Protein AF-0000000074611836 (afdb_homodimer)

Structure (mmCIF, N/CA/C/O backbone):
data_AF-0000000074611836-model_v1
#
loop_
_entity.id
_entity.type
_entity.pdbx_description
1 polymer 'Lachrymatory factor synthase'
#
loop_
_atom_site.group_PDB
_atom_site.id
_atom_site.type_symbol
_atom_site.label_atom_id
_atom_site.label_alt_id
_atom_site.label_comp_id
_atom_site.label_asym_id
_atom_site.label_entity_id
_atom_site.label_seq_id
_atom_site.pdbx_PDB_ins_code
_atom_site.Cartn_x
_atom_site.Cartn_y
_atom_site.Cartn_z
_atom_site.occupancy
_atom_site.B_iso_or_equiv
_atom_site.auth_seq_id
_atom_site.auth_comp_id
_atom_site.auth_asym_id
_atom_site.auth_atom_id
_atom_site.pdbx_PDB_model_num
ATOM 1 N N . MET A 1 1 ? 29.344 -11.672 7.199 1 24.97 1 MET A N 1
ATOM 2 C CA . MET A 1 1 ? 27.969 -11.375 7.578 1 24.97 1 MET A CA 1
ATOM 3 C C . MET A 1 1 ? 27.188 -10.781 6.406 1 24.97 1 MET A C 1
ATOM 5 O O . MET A 1 1 ? 27.531 -9.703 5.918 1 24.97 1 MET A O 1
ATOM 9 N N . GLY A 1 2 ? 26.859 -11.391 5.43 1 34.41 2 GLY A N 1
ATOM 10 C CA . GLY A 1 2 ? 26.625 -10.922 4.074 1 34.41 2 GLY A CA 1
ATOM 11 C C . GLY A 1 2 ? 25.625 -9.773 4 1 34.41 2 GLY A C 1
ATOM 12 O O . GLY A 1 2 ? 24.734 -9.672 4.832 1 34.41 2 GLY A O 1
ATOM 13 N N . LYS A 1 3 ? 26.016 -8.602 3.682 1 39.81 3 LYS A N 1
ATOM 14 C CA . LYS A 1 3 ? 25.297 -7.336 3.617 1 39.81 3 LYS A CA 1
ATOM 15 C C . LYS A 1 3 ? 23.844 -7.551 3.211 1 39.81 3 LYS A C 1
ATOM 17 O O . LYS A 1 3 ? 23.562 -8.055 2.121 1 39.81 3 LYS A O 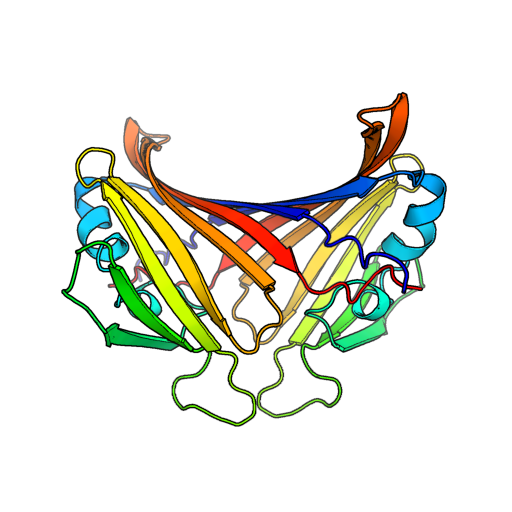1
ATOM 22 N N . GLN A 1 4 ? 22.969 -7.887 4.152 1 46.66 4 GLN A N 1
ATOM 23 C CA . GLN A 1 4 ? 21.516 -7.98 4.023 1 46.66 4 GLN A CA 1
ATOM 24 C C . GLN A 1 4 ? 20.969 -6.879 3.119 1 46.66 4 GLN A C 1
ATOM 26 O O . GLN A 1 4 ? 20.969 -5.703 3.494 1 46.66 4 GLN A O 1
ATOM 31 N N . GLU A 1 5 ? 21.281 -6.973 1.915 1 56.25 5 GLU A N 1
ATOM 32 C CA . GLU A 1 5 ? 20.906 -5.934 0.959 1 56.25 5 GLU A CA 1
ATOM 33 C C . GLU A 1 5 ? 19.453 -5.523 1.14 1 56.25 5 GLU A C 1
ATOM 35 O O . GLU A 1 5 ? 18.562 -6.375 1.22 1 56.25 5 GLU A O 1
ATOM 40 N N . THR A 1 6 ? 19.266 -4.438 1.83 1 63.66 6 THR A N 1
ATOM 41 C CA . THR A 1 6 ? 17.922 -3.889 1.953 1 63.66 6 THR A CA 1
ATOM 42 C C . THR A 1 6 ? 17.297 -3.645 0.576 1 63.66 6 THR A C 1
ATOM 44 O O . THR A 1 6 ? 18.016 -3.287 -0.368 1 63.66 6 THR A O 1
ATOM 47 N N . LYS A 1 7 ? 16.141 -4.246 0.473 1 76 7 LYS A N 1
ATOM 48 C CA . LYS A 1 7 ? 15.398 -4.008 -0.766 1 76 7 LYS A CA 1
ATOM 49 C C . LYS A 1 7 ? 14.672 -2.664 -0.725 1 76 7 LYS A C 1
ATOM 51 O O . LYS A 1 7 ? 14.07 -2.311 0.289 1 76 7 LYS A O 1
ATOM 56 N N . LYS A 1 8 ? 14.984 -1.895 -1.781 1 85.69 8 LYS A N 1
ATOM 57 C CA . LYS A 1 8 ? 14.297 -0.612 -1.909 1 85.69 8 LYS A CA 1
ATOM 58 C C . LYS A 1 8 ? 12.93 -0.783 -2.566 1 85.69 8 LYS A C 1
ATOM 60 O O . LYS A 1 8 ? 12.82 -1.382 -3.639 1 85.69 8 LYS A O 1
ATOM 65 N N . TRP A 1 9 ? 11.93 -0.309 -1.808 1 91.38 9 TRP A N 1
ATOM 66 C CA . TRP A 1 9 ? 10.562 -0.287 -2.309 1 91.38 9 TRP A CA 1
ATOM 67 C C . TRP A 1 9 ? 10.125 1.136 -2.645 1 91.38 9 TRP A C 1
ATOM 69 O O . TRP A 1 9 ? 10.5 2.084 -1.952 1 91.38 9 TRP A O 1
ATOM 79 N N . GLU A 1 10 ? 9.461 1.269 -3.678 1 96 10 GLU A N 1
ATOM 80 C CA . GLU A 1 10 ? 8.789 2.533 -3.961 1 96 10 GLU A CA 1
ATOM 81 C C . GLU A 1 10 ? 7.363 2.301 -4.465 1 96 10 GLU A C 1
ATOM 83 O O . GLU A 1 10 ? 7.074 1.262 -5.059 1 96 10 GLU A O 1
ATOM 88 N N . GLY A 1 11 ? 6.5 3.205 -4.176 1 97.25 11 GLY A N 1
ATOM 89 C CA . GLY A 1 11 ? 5.117 3.033 -4.582 1 97.25 11 GLY A CA 1
ATOM 90 C C . GLY A 1 11 ? 4.344 4.336 -4.629 1 97.25 11 GLY A C 1
ATOM 91 O O . GLY A 1 11 ? 4.832 5.375 -4.176 1 97.25 11 GLY A O 1
ATOM 92 N N . GLU A 1 12 ? 3.246 4.191 -5.293 1 98 12 GLU A N 1
ATOM 93 C CA . GLU A 1 12 ? 2.316 5.309 -5.406 1 98 12 GLU A CA 1
ATOM 94 C C . GLU A 1 12 ? 0.871 4.824 -5.441 1 98 12 GLU A C 1
ATOM 96 O O . GLU A 1 12 ? 0.561 3.822 -6.09 1 98 12 GLU A O 1
ATOM 101 N N . THR A 1 13 ? 0.081 5.512 -4.723 1 96.5 13 THR A N 1
ATOM 102 C CA . THR A 1 13 ? -1.364 5.312 -4.758 1 96.5 13 THR A CA 1
ATOM 103 C C . THR A 1 13 ? -2.082 6.621 -5.082 1 96.5 13 THR A C 1
ATOM 105 O O . THR A 1 13 ? -1.643 7.695 -4.664 1 96.5 13 THR A O 1
ATOM 108 N N . ARG A 1 14 ? -3.188 6.477 -5.758 1 96 14 ARG A N 1
ATOM 109 C CA . ARG A 1 14 ? -3.959 7.672 -6.086 1 96 14 ARG A CA 1
ATOM 110 C C . ARG A 1 14 ? -5.457 7.402 -5.977 1 96 14 ARG A C 1
ATOM 112 O O . ARG A 1 14 ? -5.906 6.277 -6.199 1 96 14 ARG A O 1
ATOM 119 N N . VAL A 1 15 ? -6.137 8.438 -5.719 1 93.19 15 VAL A N 1
ATOM 120 C CA . VAL A 1 15 ? -7.594 8.414 -5.688 1 93.19 15 VAL A CA 1
ATOM 121 C C . VAL A 1 15 ? -8.148 9.742 -6.195 1 93.19 15 VAL A C 1
ATOM 123 O O . VAL A 1 15 ? -7.551 10.797 -5.965 1 93.19 15 VAL A O 1
ATOM 126 N N . GLU A 1 16 ? -9.195 9.562 -6.914 1 91.19 16 GLU A N 1
ATOM 127 C CA . GLU A 1 16 ? -9.828 10.758 -7.465 1 91.19 16 GLU A CA 1
ATOM 128 C C . GLU A 1 16 ? -11.18 11.016 -6.801 1 91.19 16 GLU A C 1
ATOM 130 O O . GLU A 1 16 ? -11.969 10.094 -6.609 1 91.19 16 GLU A O 1
ATOM 135 N N . ILE A 1 17 ? -11.297 12.227 -6.445 1 88.69 17 ILE A N 1
ATOM 136 C CA . ILE A 1 17 ? -12.562 12.703 -5.902 1 88.69 17 ILE A CA 1
ATOM 137 C C . ILE A 1 17 ? -13.195 13.695 -6.875 1 88.69 17 ILE A C 1
ATOM 139 O O . ILE A 1 17 ? -12.602 14.727 -7.191 1 88.69 17 ILE A O 1
ATOM 143 N N . GLN A 1 18 ? -14.406 13.383 -7.297 1 87.81 18 GLN A N 1
ATOM 144 C CA . GLN A 1 18 ? -15.07 14.227 -8.281 1 87.81 18 GLN A CA 1
ATOM 145 C C . GLN A 1 18 ? -15.836 15.367 -7.609 1 87.81 18 GLN A C 1
ATOM 147 O O . GLN A 1 18 ? -16.266 15.234 -6.461 1 87.81 18 GLN A O 1
ATOM 152 N N . LYS A 1 19 ? -15.914 16.469 -8.352 1 89.5 19 LYS A N 1
ATOM 153 C CA . LYS A 1 19 ? -16.766 17.609 -8.016 1 89.5 19 LYS A CA 1
ATOM 154 C C . LYS A 1 19 ? -16.328 18.25 -6.707 1 89.5 19 LYS A C 1
ATOM 156 O O . LYS A 1 19 ? -17.156 18.703 -5.918 1 89.5 19 LYS A O 1
ATOM 161 N N . VAL A 1 20 ? -15.102 18.125 -6.371 1 90.69 20 VAL A N 1
ATOM 162 C CA . VAL A 1 20 ? -14.508 18.812 -5.227 1 90.69 20 VAL A CA 1
ATOM 163 C C . VAL A 1 20 ? -13.195 1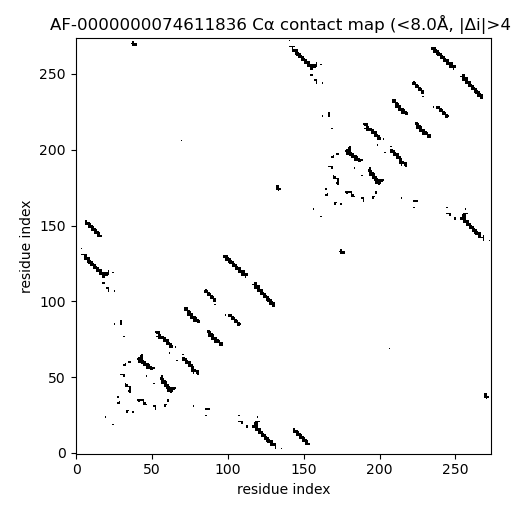9.484 -5.641 1 90.69 20 VAL A C 1
ATOM 165 O O . VAL A 1 20 ? -12.398 18.891 -6.371 1 90.69 20 VAL A O 1
ATOM 168 N N . ARG A 1 21 ? -13.016 20.734 -5.207 1 93.31 21 ARG A N 1
ATOM 169 C CA . ARG A 1 21 ? -11.766 21.422 -5.484 1 93.31 21 ARG A CA 1
ATOM 170 C C . ARG A 1 21 ? -10.703 21.062 -4.457 1 93.31 21 ARG A C 1
ATOM 172 O O . ARG A 1 21 ? -11.016 20.734 -3.314 1 93.31 21 ARG A O 1
ATOM 179 N N . THR A 1 22 ? -9.445 21.188 -4.879 1 95.81 22 THR A N 1
ATOM 180 C CA . THR A 1 22 ? -8.328 20.859 -4.004 1 95.81 22 THR A CA 1
ATOM 181 C C . THR A 1 22 ? -8.359 21.719 -2.738 1 95.81 22 THR A C 1
ATOM 183 O O . THR A 1 22 ? -8.07 21.219 -1.646 1 95.81 22 THR A O 1
ATOM 186 N N . LYS A 1 23 ? -8.727 22.969 -2.873 1 95.31 23 LYS A N 1
ATOM 187 C CA . LYS A 1 23 ? -8.734 23.891 -1.734 1 95.31 23 LYS A CA 1
ATOM 188 C C . LYS A 1 23 ? -9.719 23.422 -0.667 1 95.31 23 LYS A C 1
ATOM 190 O O . LYS A 1 23 ? -9.562 23.75 0.511 1 95.31 23 LYS A O 1
ATOM 195 N N . GLN A 1 24 ? -10.742 22.688 -1.053 1 93.38 24 GLN A N 1
ATOM 196 C CA . GLN A 1 24 ? -11.742 22.172 -0.117 1 93.38 24 GLN A CA 1
ATOM 197 C C . GLN A 1 24 ? -11.227 20.922 0.599 1 93.38 24 GLN A C 1
ATOM 199 O O . GLN A 1 24 ? -11.648 20.641 1.72 1 93.38 24 GLN A O 1
ATOM 204 N N . VAL A 1 25 ? -10.336 20.234 -0.031 1 94.56 25 VAL A N 1
ATOM 205 C CA . VAL A 1 25 ? -9.852 18.953 0.472 1 94.56 25 VAL A CA 1
ATOM 206 C C . VAL A 1 25 ? -8.602 19.172 1.32 1 94.56 25 VAL A C 1
ATOM 208 O O . VAL A 1 25 ? -8.391 18.484 2.322 1 94.56 25 VAL A O 1
ATOM 211 N N . TRP A 1 26 ? -7.848 20.172 1.015 1 96.75 26 TRP A N 1
ATOM 212 C CA . TRP A 1 26 ? -6.512 20.391 1.566 1 96.75 26 TRP A CA 1
ATOM 213 C C . TRP A 1 26 ? -6.566 20.531 3.084 1 96.75 26 TRP A C 1
ATOM 215 O O . TRP A 1 26 ? -5.746 19.953 3.799 1 96.75 26 TRP A O 1
ATOM 225 N N . PRO A 1 27 ? -7.477 21.266 3.643 1 95.44 27 PRO A N 1
ATOM 226 C CA . PRO A 1 27 ? -7.5 21.422 5.098 1 95.44 27 PRO A CA 1
ATOM 227 C C . PRO A 1 27 ? -7.594 20.078 5.832 1 95.44 27 PRO A C 1
ATOM 229 O O . PRO A 1 27 ? -6.977 19.906 6.887 1 95.44 27 PRO A O 1
ATOM 232 N N . LEU A 1 28 ? -8.336 19.188 5.25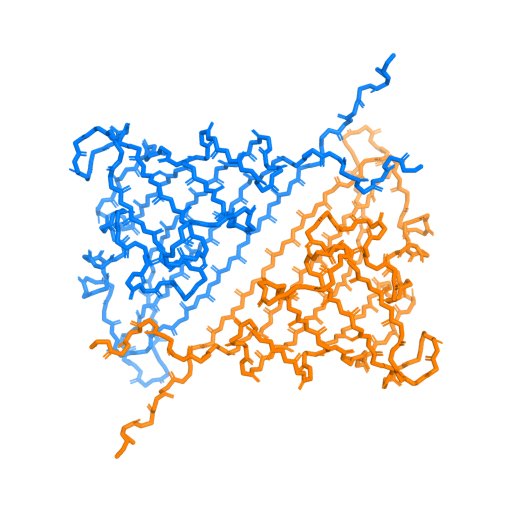8 1 94.06 28 LEU A N 1
ATOM 233 C CA . LEU A 1 28 ? -8.469 17.875 5.855 1 94.06 28 LEU A CA 1
ATOM 234 C C . LEU A 1 28 ? -7.172 17.078 5.723 1 94.06 28 LEU A C 1
ATOM 236 O O . LEU A 1 28 ? -6.691 16.5 6.699 1 94.06 28 LEU A O 1
ATOM 240 N N . ILE A 1 29 ? -6.555 17.078 4.543 1 96.12 29 ILE A N 1
ATOM 241 C CA . ILE A 1 29 ? -5.383 16.266 4.227 1 96.12 29 ILE A CA 1
ATOM 242 C C . ILE A 1 29 ? -4.156 16.828 4.949 1 96.12 29 ILE A C 1
ATOM 244 O O . ILE A 1 29 ? -3.305 16.062 5.414 1 96.12 29 ILE A O 1
ATOM 248 N N . SER A 1 30 ? -4.109 18.109 5.074 1 97.31 30 SER A N 1
ATOM 249 C CA . SER A 1 30 ? -2.914 18.766 5.609 1 97.31 30 SER A CA 1
ATOM 250 C C . SER A 1 30 ? -2.906 18.734 7.133 1 97.31 30 SER A C 1
ATOM 252 O O . SER A 1 30 ? -1.887 19.016 7.762 1 97.31 30 SER A O 1
ATOM 254 N N . ASP A 1 31 ? -4.027 18.484 7.707 1 96.88 31 ASP A N 1
ATOM 255 C CA . ASP A 1 31 ? -4.035 18.25 9.141 1 96.88 31 ASP A CA 1
ATOM 256 C C . ASP A 1 31 ? -3.336 16.922 9.477 1 96.88 31 ASP A C 1
ATOM 258 O O . ASP A 1 31 ? -3.973 15.875 9.516 1 96.88 31 ASP A O 1
ATOM 262 N N . PHE A 1 32 ? -2.08 17 9.75 1 98.12 32 PHE A N 1
ATOM 263 C CA . PHE A 1 32 ? -1.16 15.875 9.773 1 98.12 32 PHE A CA 1
ATOM 264 C C . PHE A 1 32 ? -1.56 14.875 10.859 1 98.12 32 PHE A C 1
ATOM 266 O O . PHE A 1 32 ? -1.325 13.672 10.711 1 98.12 32 PHE A O 1
ATOM 273 N N . CYS A 1 33 ? -2.227 15.297 11.891 1 97.88 33 CYS A N 1
ATOM 274 C CA . CYS A 1 33 ? -2.564 14.43 13.016 1 97.88 33 CYS A CA 1
ATOM 275 C C . CYS A 1 33 ? -4.035 14.031 12.969 1 97.88 33 CYS A C 1
ATOM 277 O O . CYS A 1 33 ? -4.617 13.68 14 1 97.88 33 CYS A O 1
ATOM 279 N N . SER A 1 34 ? -4.648 14.078 11.781 1 95 34 SER A N 1
ATOM 280 C CA . SER A 1 34 ? -6.051 13.703 11.656 1 95 34 SER A CA 1
ATOM 281 C C . SER A 1 34 ? -6.242 12.617 10.602 1 95 34 SER A C 1
ATOM 283 O O . SER A 1 34 ? -7.297 12.531 9.969 1 95 34 SER A O 1
ATOM 285 N N . LEU A 1 35 ? -5.23 11.891 10.367 1 95.38 35 LEU A N 1
ATOM 286 C CA . LEU A 1 35 ? -5.25 10.852 9.344 1 95.38 35 LEU A CA 1
ATOM 287 C C . LEU A 1 35 ? -6.414 9.891 9.562 1 95.38 35 LEU A C 1
ATOM 289 O O . LEU A 1 35 ? -7.047 9.445 8.602 1 95.38 35 LEU A O 1
ATOM 293 N N . HIS A 1 36 ? -6.73 9.586 10.781 1 92.06 36 HIS A N 1
ATOM 294 C CA . HIS A 1 36 ? -7.758 8.609 11.125 1 92.06 36 HIS A CA 1
ATOM 295 C C . HIS A 1 36 ? -9.141 9.094 10.703 1 92.06 36 HIS A C 1
ATOM 297 O O . HIS A 1 36 ? -10.086 8.297 10.633 1 92.06 36 HIS A O 1
ATOM 303 N N . LYS A 1 37 ? -9.266 10.367 10.352 1 89.56 37 LYS A N 1
ATOM 304 C CA . LYS A 1 37 ? -10.555 10.938 9.969 1 89.56 37 LYS A CA 1
ATOM 305 C C . LYS A 1 37 ? -10.891 10.617 8.516 1 89.56 37 LYS A C 1
ATOM 307 O O . LYS A 1 37 ? -12.055 10.672 8.117 1 89.56 37 LYS A O 1
ATOM 312 N N . TRP A 1 38 ? -9.844 10.328 7.738 1 86.12 38 TRP A N 1
ATOM 313 C CA . TRP A 1 38 ? -10.164 10.195 6.32 1 86.12 38 TRP A CA 1
ATOM 314 C C . TRP A 1 38 ? -9.516 8.945 5.734 1 86.12 38 TRP A C 1
ATOM 316 O O . TRP A 1 38 ? -9.852 8.523 4.621 1 86.12 38 TRP A O 1
ATOM 326 N N . PHE A 1 39 ? -8.586 8.344 6.43 1 87.19 39 PHE A N 1
ATOM 327 C CA . PHE A 1 39 ? -7.945 7.125 5.945 1 87.19 39 PHE A CA 1
ATOM 328 C C . PHE A 1 39 ? -8.445 5.91 6.723 1 87.19 39 PHE A C 1
ATOM 330 O O . PHE A 1 39 ? -8.156 5.766 7.91 1 87.19 39 PHE A O 1
ATOM 337 N N . PRO A 1 40 ? -9.094 5 6.082 1 79.75 40 PRO A N 1
ATOM 338 C CA . PRO A 1 40 ? -9.812 3.922 6.766 1 79.75 40 PRO A CA 1
ATOM 339 C C . PRO A 1 40 ? -8.883 2.969 7.512 1 79.75 40 PRO A C 1
ATOM 341 O O . PRO A 1 40 ? -9.289 2.344 8.492 1 79.75 40 PRO A O 1
ATOM 344 N N . HIS A 1 41 ? -7.66 2.828 7.152 1 81 41 HIS A N 1
ATOM 345 C CA . HIS A 1 41 ? -6.773 1.811 7.707 1 81 41 HIS A CA 1
ATOM 346 C C . HIS A 1 41 ? -6.074 2.316 8.969 1 81 41 HIS A C 1
ATOM 348 O O . HIS A 1 41 ? -5.355 1.563 9.625 1 81 41 HIS A O 1
ATOM 354 N N . VAL A 1 42 ? -6.273 3.537 9.273 1 89.5 42 VAL A N 1
ATOM 355 C CA . VAL A 1 42 ? -5.746 4.121 10.5 1 89.5 42 VAL A CA 1
ATOM 356 C C . VAL A 1 42 ? -6.902 4.484 11.438 1 89.5 42 VAL A C 1
ATOM 358 O O . VAL A 1 42 ? -7.797 5.242 11.062 1 89.5 42 VAL A O 1
ATOM 361 N N . LYS A 1 43 ? -6.836 3.938 12.664 1 90.19 43 LYS A N 1
ATOM 362 C CA . LYS A 1 43 ? -7.945 4.141 13.586 1 90.19 43 LYS A CA 1
ATOM 363 C C . LYS A 1 43 ? -7.57 5.137 14.68 1 90.19 43 LYS A C 1
ATOM 365 O O . LYS A 1 43 ? -8.445 5.691 15.352 1 90.19 43 LYS A O 1
ATOM 370 N N . THR A 1 44 ? -6.301 5.266 14.906 1 93.88 44 THR A N 1
ATOM 371 C CA . THR A 1 44 ? -5.805 6.215 15.898 1 93.88 44 THR A CA 1
ATOM 372 C C . THR A 1 44 ? -4.703 7.086 15.312 1 93.88 44 THR A C 1
ATOM 374 O O . THR A 1 44 ? -3.805 6.586 14.625 1 93.88 44 THR A O 1
ATOM 377 N N . CYS A 1 45 ? -4.762 8.375 15.547 1 96.69 45 CYS A N 1
ATOM 378 C CA . CYS A 1 45 ? -3.756 9.336 15.102 1 96.69 45 CYS A CA 1
ATOM 379 C C . CYS A 1 45 ? -3.746 10.562 16 1 96.69 45 CYS A C 1
ATOM 381 O O . CYS A 1 45 ? -4.781 11.203 16.203 1 96.69 45 CYS A O 1
ATOM 383 N N . TYR A 1 46 ? -2.568 10.859 16.609 1 97.19 46 TYR A N 1
ATOM 384 C CA . TYR A 1 46 ? -2.496 12.031 17.469 1 97.19 46 TYR A CA 1
ATOM 385 C C . TYR A 1 46 ? -1.072 12.57 17.531 1 97.19 46 TYR A C 1
ATOM 387 O O . TYR A 1 46 ? -0.121 11.875 17.172 1 97.19 46 TYR A O 1
ATOM 395 N N . LEU A 1 47 ? -0.953 13.844 18 1 98.31 47 LEU A N 1
ATOM 396 C CA . LEU A 1 47 ? 0.327 14.523 18.141 1 98.31 47 LEU A CA 1
ATOM 397 C C . LEU A 1 47 ? 1.118 13.969 19.312 1 98.31 47 LEU A C 1
ATOM 399 O O . LEU A 1 47 ? 0.599 13.883 20.438 1 98.31 47 LEU A O 1
ATOM 403 N N . LEU A 1 48 ? 2.34 13.578 19.047 1 97.88 48 LEU A N 1
ATOM 404 C CA . LEU A 1 48 ? 3.229 13.133 20.109 1 97.88 48 LEU A CA 1
ATOM 405 C C . LEU A 1 48 ? 4.129 14.273 20.578 1 97.88 48 LEU A C 1
ATOM 407 O O . LEU A 1 48 ? 4.332 14.469 21.766 1 97.88 48 LEU A O 1
ATOM 411 N N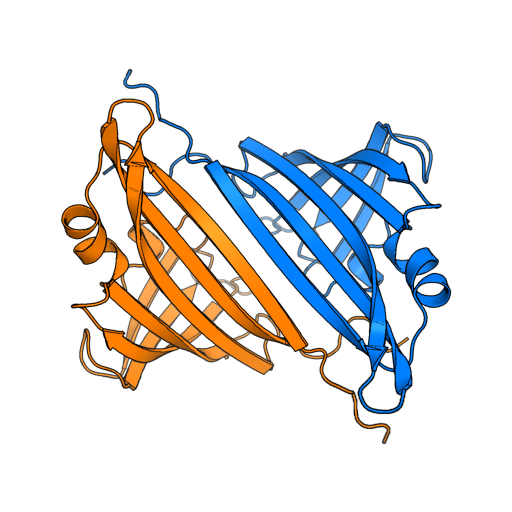 . HIS A 1 49 ? 4.707 14.922 19.594 1 97.5 49 HIS A N 1
ATOM 412 C CA . HIS A 1 49 ? 5.668 15.984 19.875 1 97.5 49 HIS A CA 1
ATOM 413 C C . HIS A 1 49 ? 5.664 17.031 18.766 1 97.5 49 HIS A C 1
ATOM 415 O O . HIS A 1 49 ? 5.379 16.719 17.609 1 97.5 49 HIS A O 1
ATOM 421 N N . GLY A 1 50 ? 5.961 18.266 19.188 1 98 50 GLY A N 1
ATOM 422 C CA . GLY A 1 50 ? 6.152 19.312 18.203 1 98 50 GLY A CA 1
ATOM 423 C C . GLY A 1 50 ? 4.973 20.25 18.094 1 98 50 GLY A C 1
ATOM 424 O O . GLY A 1 50 ? 4.055 20.203 18.922 1 98 50 GLY A O 1
ATOM 425 N N . VAL A 1 51 ? 5.078 21.188 17.125 1 97.5 51 VAL A N 1
ATOM 426 C CA . VAL A 1 51 ? 4.07 22.219 16.891 1 97.5 51 VAL A CA 1
ATOM 427 C C . VAL A 1 51 ? 3.191 21.812 15.711 1 97.5 51 VAL A C 1
ATOM 429 O O . VAL A 1 51 ? 3.695 21.516 14.625 1 97.5 51 VAL A O 1
ATOM 432 N N . PRO A 1 52 ? 1.86 21.812 15.969 1 95.31 52 PRO A N 1
ATOM 433 C CA . PRO A 1 52 ? 0.968 21.422 14.867 1 95.31 52 PRO A CA 1
ATOM 434 C C . PRO A 1 52 ? 1.26 22.188 13.578 1 95.31 52 PRO A C 1
ATOM 436 O O . PRO A 1 52 ? 1.405 23.422 13.602 1 95.31 52 PRO A O 1
ATOM 439 N N . GLY A 1 53 ? 1.342 21.406 12.43 1 94.81 53 GLY A N 1
ATOM 440 C CA . GLY A 1 53 ? 1.482 21.984 11.109 1 94.81 53 GLY A CA 1
ATOM 441 C C . GLY A 1 53 ? 2.91 22.391 10.781 1 94.81 53 GLY A C 1
ATOM 442 O O . GLY A 1 53 ? 3.195 22.828 9.664 1 94.81 53 GLY A O 1
ATOM 443 N N . GLN A 1 54 ? 3.83 22.188 11.688 1 97.06 54 GLN A N 1
ATOM 444 C CA . GLN A 1 54 ? 5.211 22.594 11.445 1 97.06 54 GLN A CA 1
ATOM 445 C C . GLN A 1 54 ? 6.121 21.375 11.289 1 97.06 54 GLN A C 1
ATOM 447 O O . GLN A 1 54 ? 5.98 20.391 12.023 1 97.06 54 GLN A O 1
ATOM 452 N N . PRO A 1 55 ? 7.02 21.5 10.289 1 98.5 55 PRO A N 1
ATOM 453 C CA . PRO A 1 55 ? 7.996 20.406 10.172 1 98.5 55 PRO A CA 1
ATOM 454 C C . PRO A 1 55 ? 8.703 20.109 11.492 1 98.5 55 PRO A C 1
ATOM 456 O O . PRO A 1 55 ? 9.031 21.031 12.242 1 98.5 55 PRO A O 1
ATOM 459 N N . GLY A 1 56 ? 8.953 18.859 11.664 1 98.56 56 GLY A N 1
ATOM 460 C CA . GLY A 1 56 ? 9.555 18.422 12.914 1 98.56 56 GLY A CA 1
ATOM 461 C C . GLY A 1 56 ? 8.547 17.781 13.859 1 98.56 56 GLY A C 1
ATOM 462 O O . GLY A 1 56 ? 8.93 17.047 14.766 1 98.56 56 GLY A O 1
ATOM 463 N N . LEU A 1 57 ? 7.254 18.094 13.711 1 98.38 57 LEU A N 1
ATOM 464 C CA . LEU A 1 57 ? 6.25 17.469 14.578 1 98.38 57 LEU A CA 1
ATOM 465 C C . LEU A 1 57 ? 6.191 15.969 14.352 1 98.38 57 LEU A C 1
ATOM 467 O O . LEU A 1 57 ? 6.426 15.492 13.242 1 98.38 57 LEU A O 1
ATOM 471 N N . ILE A 1 58 ? 5.902 15.227 15.414 1 98.75 58 ILE A N 1
ATOM 472 C CA . ILE A 1 58 ? 5.812 13.773 15.375 1 98.75 58 ILE A CA 1
ATOM 473 C C . ILE A 1 58 ? 4.391 13.336 15.719 1 98.75 58 ILE A C 1
ATOM 475 O O . ILE A 1 58 ? 3.832 13.758 16.734 1 98.75 58 ILE A O 1
ATOM 479 N N . ARG A 1 59 ? 3.822 12.516 14.805 1 98.69 59 ARG A N 1
ATOM 480 C CA . ARG A 1 59 ? 2.514 11.938 15.102 1 98.69 59 ARG A CA 1
ATOM 481 C C . ARG A 1 59 ? 2.631 10.453 15.414 1 98.69 59 ARG A C 1
ATOM 483 O O . ARG A 1 59 ? 3.602 9.805 15.016 1 98.69 59 ARG A O 1
ATOM 490 N N . TYR A 1 60 ? 1.641 9.969 16.156 1 97.25 60 TYR A N 1
ATOM 491 C CA . TYR A 1 60 ? 1.377 8.539 16.328 1 97.25 60 TYR A CA 1
ATOM 492 C C . TYR A 1 60 ? 0.207 8.094 1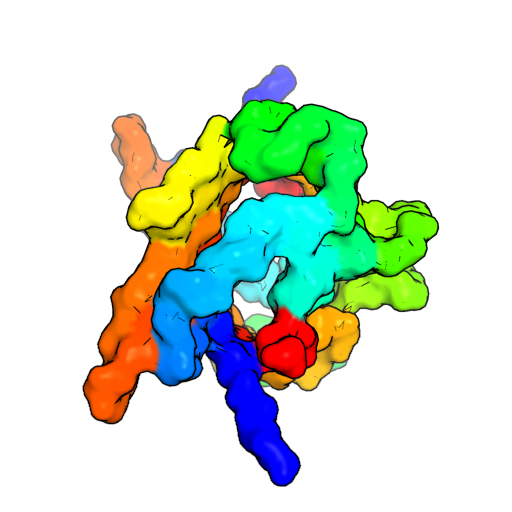5.461 1 97.25 60 TYR A C 1
ATOM 494 O O . TYR A 1 60 ? -0.827 8.766 15.406 1 97.25 60 TYR A O 1
ATOM 502 N N . CYS A 1 61 ? 0.364 6.992 14.75 1 96.56 61 CYS A N 1
ATOM 503 C CA . CYS A 1 61 ? -0.72 6.34 14.016 1 96.56 61 CYS A CA 1
ATOM 504 C C . CYS A 1 61 ? -0.833 4.871 14.406 1 96.56 61 CYS A C 1
ATOM 506 O O . CYS A 1 61 ? 0.171 4.156 14.453 1 96.56 61 CYS A O 1
ATOM 508 N N . GLY A 1 62 ? -2.033 4.449 14.656 1 92.62 62 GLY A N 1
ATOM 509 C CA . GLY A 1 62 ? -2.307 3.061 14.992 1 92.62 62 GLY A CA 1
ATOM 510 C C . GLY A 1 62 ? -3.459 2.473 14.203 1 92.62 62 GLY A C 1
ATOM 511 O O . GLY A 1 62 ? -4.402 3.182 13.844 1 92.62 62 GLY A O 1
ATOM 512 N N . SER A 1 63 ? -3.424 1.139 14 1 86.94 63 SER A N 1
ATOM 513 C CA . SER A 1 63 ? -4.41 0.445 13.18 1 86.94 63 SER A CA 1
ATOM 514 C C . SER A 1 63 ? -5.652 0.089 13.984 1 86.94 63 SER A C 1
ATOM 516 O O . SER A 1 63 ? -6.637 -0.411 13.438 1 86.94 63 SER A O 1
ATOM 518 N N . THR A 1 64 ? -5.621 0.207 15.211 1 82.5 64 THR A N 1
ATOM 519 C CA . THR A 1 64 ? -6.766 -0.077 16.062 1 82.5 64 THR A CA 1
ATOM 520 C C . THR A 1 64 ? -7.109 1.137 16.922 1 82.5 64 THR A C 1
ATOM 522 O O . THR A 1 64 ? -6.266 2.01 17.141 1 82.5 64 THR A O 1
ATOM 525 N N . GLU A 1 65 ? -8.359 1.158 17.297 1 80.5 65 GLU A N 1
ATOM 526 C CA . GLU A 1 65 ? -8.805 2.246 18.156 1 80.5 65 GLU A CA 1
ATOM 527 C C . GLU A 1 65 ? -8.117 2.186 19.516 1 80.5 65 GLU A C 1
ATOM 529 O O . GLU A 1 65 ? -7.691 3.213 20.047 1 80.5 65 GLU A O 1
ATOM 534 N N . SER A 1 66 ? -8.109 0.946 20.016 1 78.88 66 SER A N 1
ATOM 535 C CA . SER A 1 66 ? -7.441 0.71 21.281 1 78.88 66 SER A CA 1
ATOM 536 C C . SER A 1 66 ? -6.211 -0.169 21.109 1 78.88 66 SER A C 1
ATOM 538 O O . SER A 1 66 ? -6.297 -1.264 20.547 1 78.88 66 SER A O 1
ATOM 540 N N . PRO A 1 67 ? -5.07 0.48 21.578 1 73.44 67 PRO A N 1
ATOM 541 C CA . PRO A 1 67 ? -3.846 -0.311 21.422 1 73.44 67 PRO A CA 1
ATOM 542 C C . PRO A 1 67 ? -3.951 -1.688 22.078 1 73.44 67 PRO A C 1
ATOM 544 O O . PRO A 1 67 ? -4.566 -1.83 23.141 1 73.44 67 PRO A O 1
ATOM 547 N N . SER A 1 68 ? -3.654 -2.686 21.297 1 74.25 68 SER A N 1
ATOM 548 C CA . SER A 1 68 ? -3.49 -4.059 21.766 1 74.25 68 SER A CA 1
ATOM 549 C C . SER A 1 68 ? -2.178 -4.656 21.266 1 74.25 68 SER A C 1
ATOM 551 O O . SER A 1 68 ? -1.417 -3.996 20.562 1 74.25 68 SER A O 1
ATOM 553 N N . GLU A 1 69 ? -1.818 -5.828 21.812 1 70.19 69 GLU A N 1
ATOM 554 C CA . GLU A 1 69 ? -0.588 -6.504 21.422 1 70.19 69 GLU A CA 1
ATOM 555 C C . GLU A 1 69 ? -0.516 -6.676 19.906 1 70.19 69 GLU A C 1
ATOM 557 O O . GLU A 1 69 ? 0.573 -6.672 19.328 1 70.19 69 GLU A O 1
ATOM 562 N N . ASP A 1 70 ? -1.657 -6.566 19.359 1 71.69 70 ASP A N 1
ATOM 563 C CA . ASP A 1 70 ? -1.709 -6.852 17.922 1 71.69 70 ASP A CA 1
ATOM 564 C C . ASP A 1 70 ? -1.817 -5.566 17.109 1 71.69 70 ASP A C 1
ATOM 566 O O . ASP A 1 70 ? -1.857 -5.605 15.875 1 71.69 70 ASP A O 1
ATOM 570 N N . THR A 1 71 ? -1.771 -4.535 17.891 1 78.62 71 THR A N 1
ATOM 571 C CA . THR A 1 71 ? -1.9 -3.258 17.188 1 78.62 71 THR A CA 1
ATOM 572 C C . THR A 1 71 ? -0.624 -2.926 16.422 1 78.62 71 THR A C 1
ATOM 574 O O . THR A 1 71 ? 0.468 -2.93 17 1 78.62 71 THR A O 1
ATOM 577 N N . GLN A 1 72 ? -0.753 -2.719 15.102 1 84.19 72 GLN A N 1
ATOM 578 C CA . GLN A 1 72 ? 0.35 -2.129 14.352 1 84.19 72 GLN A CA 1
ATOM 579 C C . GLN A 1 72 ? 0.39 -0.614 14.531 1 84.19 72 GLN A C 1
ATOM 581 O O . GLN A 1 72 ? -0.652 0.044 14.539 1 84.19 72 GLN A O 1
ATOM 586 N N . TRP A 1 73 ? 1.54 -0.18 14.773 1 92.56 73 TRP A N 1
ATOM 587 C CA . TRP A 1 73 ? 1.658 1.26 14.977 1 92.56 73 TRP A CA 1
ATOM 588 C C . TRP A 1 73 ? 2.936 1.798 14.344 1 92.56 73 TRP A C 1
ATOM 590 O O . TRP A 1 73 ? 3.885 1.045 14.109 1 92.56 73 TRP A O 1
ATOM 600 N N . VAL A 1 74 ? 2.896 3.148 14.023 1 95.5 74 VAL A N 1
ATOM 601 C CA . VAL A 1 74 ? 4.062 3.895 13.555 1 95.5 74 VAL A CA 1
ATOM 602 C C . VAL A 1 74 ? 4.074 5.281 14.195 1 95.5 74 VAL A C 1
ATOM 604 O O . VAL A 1 74 ? 3.02 5.852 14.484 1 95.5 74 VAL A O 1
ATOM 607 N N . THR A 1 75 ? 5.246 5.812 14.461 1 97.94 75 THR A N 1
ATOM 608 C CA . THR A 1 75 ? 5.449 7.238 14.703 1 97.94 75 THR A CA 1
ATOM 609 C C . THR A 1 75 ? 6.16 7.891 13.523 1 97.94 75 THR A C 1
ATOM 611 O O . THR A 1 75 ? 7.098 7.324 12.961 1 97.94 75 THR A O 1
ATOM 614 N N . GLU A 1 76 ? 5.598 9.031 13.164 1 98.62 76 GLU A N 1
ATOM 615 C CA . GLU A 1 76 ? 6.047 9.672 11.93 1 98.62 76 GLU A CA 1
ATOM 616 C C . GLU A 1 76 ? 6.391 11.141 12.156 1 98.62 76 GLU A C 1
ATOM 618 O O . GLU A 1 76 ? 5.676 11.844 12.867 1 98.62 76 GLU A O 1
ATOM 623 N N . LYS A 1 77 ? 7.492 11.594 11.547 1 98.88 77 LYS A N 1
ATOM 624 C CA . LYS A 1 77 ? 7.953 12.977 11.625 1 98.88 77 LYS A CA 1
ATOM 625 C C . LYS A 1 77 ? 7.648 13.734 10.336 1 98.88 77 LYS A C 1
ATOM 627 O O . LYS A 1 77 ? 8.031 13.305 9.25 1 98.88 77 LYS A O 1
ATOM 632 N N . LEU A 1 78 ? 6.895 14.844 10.492 1 98.88 78 LEU A N 1
ATOM 633 C CA . LEU A 1 78 ? 6.656 15.727 9.359 1 98.88 78 LEU A CA 1
ATOM 634 C C . LEU A 1 78 ? 7.957 16.375 8.891 1 98.88 78 LEU A C 1
ATOM 636 O O . LEU A 1 78 ? 8.672 16.984 9.68 1 98.88 78 LEU A O 1
ATOM 640 N N . LEU A 1 79 ? 8.312 16.188 7.605 1 98.88 79 LEU A N 1
ATOM 641 C CA . LEU A 1 79 ? 9.57 16.703 7.066 1 98.88 79 LEU A CA 1
ATOM 642 C C . LEU A 1 79 ? 9.375 18.047 6.395 1 98.88 79 LEU A C 1
ATOM 644 O O . LEU A 1 79 ? 10.219 18.938 6.527 1 98.88 79 LEU A O 1
ATOM 648 N N . LYS A 1 80 ? 8.375 18.156 5.633 1 98.69 80 LYS A N 1
ATOM 649 C CA . LYS A 1 80 ? 8.078 19.359 4.852 1 98.69 80 LYS A CA 1
ATOM 650 C C . LYS A 1 80 ? 6.57 19.547 4.688 1 98.69 80 LYS A C 1
ATOM 652 O O . LYS A 1 80 ? 5.828 18.578 4.539 1 98.69 80 LYS A O 1
ATOM 657 N N . MET A 1 81 ? 6.133 20.797 4.754 1 98.44 81 MET A N 1
ATOM 658 C CA . MET A 1 81 ? 4.762 21.219 4.477 1 98.44 81 MET A CA 1
ATOM 659 C C . MET A 1 81 ? 4.742 22.391 3.492 1 98.44 81 MET A C 1
ATOM 661 O O . MET A 1 81 ? 5.375 23.422 3.729 1 98.44 81 MET A O 1
ATOM 665 N N . ASP A 1 82 ? 4.125 22.141 2.348 1 98.12 82 ASP A N 1
ATOM 666 C CA . ASP A 1 82 ? 4.008 23.188 1.333 1 98.12 82 ASP A CA 1
ATOM 667 C C . ASP A 1 82 ? 2.549 23.422 0.956 1 98.12 82 ASP A C 1
ATOM 669 O O . ASP A 1 82 ? 2.018 22.766 0.061 1 98.12 82 ASP A O 1
ATOM 673 N N . THR A 1 83 ? 1.938 24.344 1.534 1 96.69 83 THR A N 1
ATOM 674 C CA . THR A 1 83 ? 0.525 24.641 1.321 1 96.69 83 THR A CA 1
ATOM 675 C C . THR A 1 83 ? 0.291 25.172 -0.09 1 96.69 83 THR A C 1
ATOM 677 O O . THR A 1 83 ? -0.748 24.891 -0.696 1 96.69 83 THR A O 1
ATOM 680 N N . THR A 1 84 ? 1.205 25.938 -0.602 1 97.12 84 THR A N 1
ATOM 681 C CA . THR A 1 84 ? 1.068 26.5 -1.941 1 97.12 84 THR A CA 1
ATOM 682 C C . THR A 1 84 ? 0.978 25.391 -2.984 1 97.12 84 THR A C 1
ATOM 684 O O . THR A 1 84 ? 0.106 25.422 -3.855 1 97.12 84 THR A O 1
ATOM 687 N N . LYS A 1 85 ? 1.841 24.422 -2.893 1 97.69 85 LYS A N 1
ATOM 688 C CA . LYS A 1 85 ? 1.836 23.297 -3.816 1 97.69 85 LYS A CA 1
ATOM 689 C C . LYS A 1 85 ? 0.886 22.203 -3.342 1 97.69 85 LYS A C 1
ATOM 691 O O . LYS A 1 85 ? 0.688 21.203 -4.031 1 97.69 85 LYS A O 1
ATOM 696 N N . MET A 1 86 ? 0.335 22.344 -2.211 1 98.25 86 MET A N 1
ATOM 697 C CA . MET A 1 86 ? -0.563 21.406 -1.558 1 98.25 86 MET A CA 1
ATOM 698 C C . MET A 1 86 ? 0.07 20.016 -1.479 1 98.25 86 MET A C 1
ATOM 700 O O . MET A 1 86 ? -0.483 19.047 -2.002 1 98.25 86 MET A O 1
ATOM 704 N N . CYS A 1 87 ? 1.185 20 -0.769 1 98.69 87 CYS A N 1
ATOM 705 C CA . CYS A 1 87 ? 1.963 18.781 -0.619 1 98.69 87 CYS A CA 1
ATOM 706 C C . CYS A 1 87 ? 2.721 18.766 0.703 1 98.69 87 CYS A C 1
ATOM 708 O O . CYS A 1 87 ? 3.074 19.828 1.227 1 98.69 87 CYS A O 1
ATOM 710 N N . PHE A 1 88 ? 2.953 17.547 1.259 1 98.81 88 PHE A N 1
ATOM 711 C CA . PHE A 1 88 ? 3.832 17.406 2.412 1 98.81 88 PHE A CA 1
ATOM 712 C C . PHE A 1 88 ? 4.512 16.047 2.402 1 98.81 88 PHE A C 1
ATOM 714 O O . PHE A 1 88 ? 4.062 15.125 1.712 1 98.81 88 PHE A O 1
ATOM 721 N N . SER A 1 89 ? 5.602 15.953 3.113 1 98.88 89 SER A N 1
ATOM 722 C CA . SER A 1 89 ? 6.344 14.703 3.246 1 98.88 89 SER A CA 1
ATOM 723 C C . SER A 1 89 ? 6.633 14.383 4.707 1 98.88 89 SER A C 1
ATOM 725 O O . SER A 1 89 ? 6.637 15.273 5.555 1 98.88 89 SER A O 1
ATOM 727 N N . TYR A 1 90 ? 6.812 13.117 4.949 1 98.88 90 TYR A N 1
ATOM 728 C CA . TYR A 1 90 ? 7.09 12.648 6.301 1 98.88 90 TYR A CA 1
ATOM 729 C C . TYR A 1 90 ? 7.891 11.352 6.27 1 98.88 90 TYR A C 1
ATOM 731 O O . TYR A 1 90 ? 7.977 10.688 5.234 1 98.88 90 TYR A O 1
ATOM 739 N N . GLU A 1 91 ? 8.492 11.055 7.383 1 98.75 91 GLU A N 1
ATOM 740 C CA . GLU A 1 91 ? 9.227 9.797 7.531 1 98.75 91 GLU A CA 1
ATOM 741 C C . GLU A 1 91 ? 8.781 9.047 8.781 1 98.75 91 GLU A C 1
ATOM 743 O O . GLU A 1 91 ? 8.289 9.648 9.734 1 98.75 91 GLU A O 1
ATOM 748 N N . ILE A 1 92 ? 8.914 7.734 8.727 1 97.62 92 ILE A N 1
ATOM 749 C CA . ILE A 1 92 ? 8.688 6.934 9.922 1 97.62 92 ILE A CA 1
ATOM 750 C C . ILE A 1 92 ? 9.898 7.023 10.844 1 97.62 92 ILE A C 1
ATOM 752 O O . ILE A 1 92 ? 11.039 6.855 10.398 1 97.62 92 ILE A O 1
ATOM 756 N N . VAL A 1 93 ? 9.633 7.301 12.078 1 97.69 93 VAL A N 1
ATOM 757 C CA . VAL A 1 93 ? 10.711 7.426 13.055 1 97.69 93 VAL A CA 1
ATOM 758 C C . VAL A 1 93 ? 10.805 6.148 13.883 1 97.69 93 VAL A C 1
ATOM 760 O O . VAL A 1 93 ? 11.883 5.777 14.344 1 97.69 93 VAL A O 1
ATOM 763 N N . ASP A 1 94 ? 9.727 5.562 14.195 1 96.44 94 ASP A N 1
ATOM 764 C CA . ASP A 1 94 ? 9.641 4.297 14.922 1 96.44 94 ASP A CA 1
ATOM 765 C C . ASP A 1 94 ? 8.383 3.525 14.516 1 96.44 94 ASP A C 1
ATOM 767 O O . ASP A 1 94 ? 7.398 4.117 14.078 1 96.44 94 ASP A O 1
ATOM 771 N N . ASN A 1 95 ? 8.492 2.186 14.625 1 93.75 95 ASN A N 1
ATOM 772 C CA . ASN A 1 95 ? 7.34 1.375 14.25 1 93.75 95 ASN A CA 1
ATOM 773 C C . ASN A 1 95 ? 7.5 -0.074 14.695 1 93.75 95 ASN A C 1
ATOM 775 O O . ASN A 1 95 ? 8.586 -0.483 15.109 1 93.75 95 ASN A O 1
ATOM 779 N N . ASN A 1 96 ? 6.441 -0.815 14.656 1 88.06 96 ASN A N 1
ATOM 780 C CA . ASN A 1 96 ? 6.5 -2.258 14.859 1 88.06 96 ASN A CA 1
ATOM 781 C C . ASN A 1 96 ? 6.066 -3.02 13.609 1 88.06 96 ASN A C 1
ATOM 783 O O . ASN A 1 96 ? 5.676 -4.184 13.695 1 88.06 96 ASN A O 1
ATOM 787 N N . ALA A 1 97 ? 6 -2.348 12.477 1 80.31 97 ALA A N 1
ATOM 788 C CA . ALA A 1 97 ? 5.559 -2.943 11.219 1 80.31 97 ALA A CA 1
ATOM 789 C C . ALA A 1 97 ? 6.75 -3.463 10.414 1 80.31 97 ALA A C 1
ATOM 791 O O . ALA A 1 97 ? 6.574 -4.051 9.344 1 80.31 97 ALA A O 1
ATOM 792 N N . GLY A 1 98 ? 7.961 -3.242 10.797 1 82.25 98 GLY A N 1
ATOM 793 C CA . GLY A 1 98 ? 9.133 -3.83 10.172 1 82.25 98 GLY A CA 1
ATOM 794 C C . GLY A 1 98 ? 9.789 -2.914 9.156 1 82.25 98 GLY A C 1
ATOM 795 O O . GLY A 1 98 ? 10.594 -3.361 8.336 1 82.25 98 GLY A O 1
ATOM 796 N N . PHE A 1 99 ? 9.461 -1.639 9.18 1 86.62 99 PHE A N 1
ATOM 797 C CA . PHE A 1 99 ? 10.094 -0.69 8.266 1 86.62 99 PHE A CA 1
ATOM 798 C C . PHE A 1 99 ? 11.406 -0.172 8.852 1 86.62 99 PHE A C 1
ATOM 800 O O . PHE A 1 99 ? 11.453 0.242 10.016 1 86.62 99 PHE A O 1
ATOM 807 N N . LYS A 1 100 ? 12.461 -0.226 8.047 1 88.31 100 LYS A N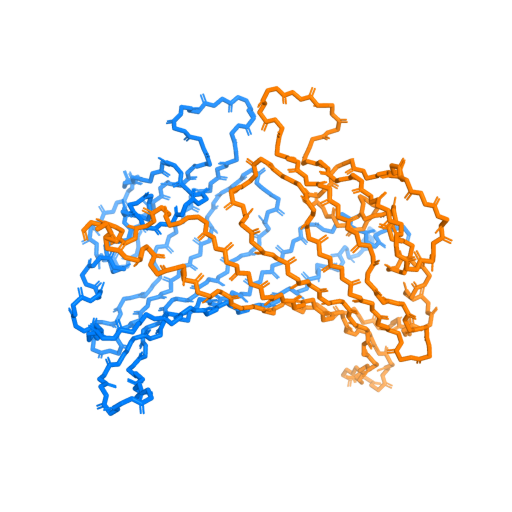 1
ATOM 808 C CA . LYS A 1 100 ? 13.742 0.362 8.43 1 88.31 100 LYS A CA 1
ATOM 809 C C . LYS A 1 100 ? 13.797 1.843 8.062 1 88.31 100 LYS A C 1
ATOM 811 O O . LYS A 1 100 ? 14.156 2.68 8.898 1 88.31 100 LYS A O 1
ATOM 816 N N . THR A 1 101 ? 13.562 2.141 6.867 1 93.44 101 THR A N 1
ATOM 817 C CA . THR A 1 101 ? 13.383 3.512 6.402 1 93.44 101 THR A CA 1
ATOM 818 C C . THR A 1 101 ? 12.086 3.652 5.609 1 93.44 101 THR A C 1
ATOM 820 O O . THR A 1 101 ? 11.633 2.697 4.977 1 93.44 101 THR A O 1
ATOM 823 N N . TYR A 1 102 ? 11.57 4.723 5.695 1 96.25 102 TYR A N 1
ATOM 824 C CA . TYR A 1 102 ? 10.312 5.027 5.02 1 96.25 102 TYR A CA 1
ATOM 825 C C . TYR A 1 102 ? 10.102 6.535 4.918 1 96.25 102 TYR A C 1
ATOM 827 O O . TYR A 1 102 ? 10.023 7.23 5.934 1 96.25 102 TYR A O 1
ATOM 835 N N . VAL A 1 103 ? 10.086 7.066 3.717 1 98.44 103 VAL A N 1
ATOM 836 C CA . VAL A 1 103 ? 9.719 8.453 3.424 1 98.44 103 VAL A CA 1
ATOM 837 C C . VAL A 1 103 ? 8.508 8.484 2.492 1 98.44 103 VAL A C 1
ATOM 839 O O . VAL A 1 103 ? 8.484 7.789 1.472 1 98.44 103 VAL A O 1
ATOM 842 N N . SER A 1 104 ? 7.539 9.266 2.865 1 98.44 104 SER A N 1
ATOM 843 C CA . SER A 1 104 ? 6.305 9.336 2.088 1 98.44 104 SER A CA 1
ATOM 844 C C . SER A 1 104 ? 5.941 10.773 1.754 1 98.44 104 SER A C 1
ATOM 846 O O . SER A 1 104 ? 6.352 11.703 2.455 1 98.44 104 SER A O 1
ATOM 848 N N . THR A 1 105 ? 5.266 10.953 0.663 1 98.75 105 THR A N 1
ATOM 849 C CA . THR A 1 105 ? 4.773 12.258 0.219 1 98.75 105 THR A CA 1
ATOM 850 C C . THR A 1 105 ? 3.305 12.164 -0.194 1 98.75 105 THR A C 1
ATOM 852 O O . THR A 1 105 ? 2.91 11.234 -0.897 1 98.75 105 THR A O 1
ATOM 855 N N . ILE A 1 106 ? 2.52 13.086 0.261 1 98.56 106 ILE A N 1
ATOM 856 C CA . ILE A 1 106 ? 1.144 13.25 -0.195 1 98.56 106 ILE A CA 1
ATOM 857 C C . ILE A 1 106 ? 1.004 14.578 -0.936 1 98.56 106 ILE A C 1
ATOM 859 O O . ILE A 1 106 ? 1.545 15.602 -0.503 1 98.56 106 ILE A O 1
ATOM 863 N N . ARG A 1 107 ? 0.294 14.516 -2.035 1 98.56 107 ARG A N 1
ATOM 864 C CA . ARG A 1 107 ? 0.056 15.711 -2.842 1 98.56 107 ARG A CA 1
ATOM 865 C C . ARG A 1 107 ? -1.361 15.711 -3.406 1 98.56 107 ARG A C 1
ATOM 867 O O . ARG A 1 107 ? -1.908 14.656 -3.734 1 98.56 107 ARG A O 1
ATOM 874 N N . LEU A 1 108 ? -1.893 16.891 -3.488 1 98.06 108 LEU A N 1
ATOM 875 C CA . LEU A 1 108 ? -3.176 17.078 -4.156 1 98.06 108 LEU A CA 1
ATOM 876 C C . LEU A 1 108 ? -2.984 17.688 -5.539 1 98.06 108 LEU A C 1
ATOM 878 O O . LEU A 1 108 ? -2.141 18.578 -5.723 1 98.06 108 LEU A O 1
ATOM 882 N N . GLU A 1 109 ? -3.771 17.172 -6.457 1 97.62 109 GLU A N 1
ATOM 883 C CA . GLU A 1 109 ? -3.791 17.688 -7.824 1 97.62 109 GLU A CA 1
ATOM 884 C C . GLU A 1 109 ? -5.215 18 -8.281 1 97.62 109 GLU A C 1
ATOM 886 O O . GLU A 1 109 ? -6.137 17.234 -8.016 1 97.62 109 GLU A O 1
ATOM 891 N N . SER A 1 110 ? -5.301 19.188 -8.898 1 95.94 110 SER A N 1
ATOM 892 C CA . SER A 1 110 ? -6.566 19.453 -9.57 1 95.94 110 SER A CA 1
ATOM 893 C C . SER A 1 110 ? -6.715 18.641 -10.844 1 95.94 110 SER A C 1
ATOM 895 O O . SER A 1 110 ? -5.754 18.484 -11.602 1 95.94 110 SER A O 1
ATOM 897 N N . ILE A 1 111 ? -7.977 18.109 -10.938 1 94.5 111 ILE A N 1
ATOM 898 C CA . ILE A 1 111 ? -8.219 17.359 -12.156 1 94.5 111 ILE A CA 1
ATOM 899 C C . ILE A 1 111 ? -9.5 17.844 -12.82 1 94.5 111 ILE A C 1
ATOM 901 O O . ILE A 1 111 ? -10.344 18.469 -12.18 1 94.5 111 ILE A O 1
ATOM 905 N N . ASP A 1 112 ? -9.539 17.594 -14.148 1 90.19 112 ASP A N 1
ATOM 906 C CA . ASP A 1 112 ? -10.758 17.891 -14.891 1 90.19 112 ASP A CA 1
ATOM 907 C C . ASP A 1 112 ? -11.68 16.672 -14.953 1 90.19 112 ASP A C 1
ATOM 909 O O . ASP A 1 112 ? -11.25 15.586 -15.359 1 90.19 112 ASP A O 1
ATOM 913 N N . GLY A 1 113 ? -12.852 16.969 -14.453 1 79.94 113 GLY A N 1
ATOM 914 C CA . GLY A 1 113 ? -13.828 15.891 -14.516 1 79.94 113 GLY A CA 1
ATOM 915 C C . GLY A 1 113 ? -14.398 15.688 -15.906 1 79.94 113 GLY A C 1
ATOM 916 O O . GLY A 1 113 ? -14.148 16.484 -16.812 1 79.94 113 GLY A O 1
ATOM 917 N N . PRO A 1 114 ? -15.117 14.539 -16.078 1 78.19 114 PRO A N 1
ATOM 918 C CA . PRO A 1 114 ? -15.695 14.234 -17.391 1 78.19 114 PRO A CA 1
ATOM 919 C C . PRO A 1 114 ? -16.688 15.305 -17.844 1 78.19 114 PRO A C 1
ATOM 921 O O . PRO A 1 114 ? -16.859 15.508 -19.062 1 78.19 114 PRO A O 1
ATOM 924 N N . ASP A 1 115 ? -17.312 16.047 -16.984 1 85.19 115 ASP A N 1
ATOM 925 C CA . ASP A 1 115 ? -18.328 17.031 -17.344 1 85.19 115 ASP A CA 1
ATOM 926 C C . ASP A 1 115 ? -17.75 18.453 -17.281 1 85.19 115 ASP A C 1
ATOM 928 O O . ASP A 1 115 ? -18.5 19.422 -17.219 1 85.19 115 ASP A O 1
ATOM 932 N N . GLY A 1 116 ? -16.594 18.516 -17.25 1 85.25 116 GLY A N 1
ATOM 933 C CA . GLY A 1 116 ? -15.961 19.812 -17.172 1 85.25 116 GLY A CA 1
ATOM 934 C C . GLY A 1 116 ? -15.859 20.344 -15.75 1 85.25 116 GLY A C 1
ATOM 935 O O . GLY A 1 116 ? -15.398 21.469 -15.539 1 85.25 116 GLY A O 1
ATOM 936 N N . THR A 1 117 ? -16.328 19.516 -14.938 1 86.19 117 THR A N 1
ATOM 937 C CA . THR A 1 117 ? -16.234 19.922 -13.539 1 86.19 117 THR A CA 1
ATOM 938 C C . THR A 1 117 ? -14.836 19.688 -12.992 1 86.19 117 THR A C 1
ATOM 940 O O . THR A 1 117 ? -14.062 18.922 -13.57 1 86.19 117 THR A O 1
ATOM 943 N N . SER A 1 118 ? -14.523 20.484 -11.969 1 89.69 118 SER A N 1
ATOM 944 C CA . SER A 1 118 ? -13.234 20.312 -11.312 1 89.69 118 SER A CA 1
ATOM 945 C C . SER A 1 118 ? -13.266 19.141 -10.336 1 89.69 118 SER A C 1
ATOM 947 O O . SER A 1 118 ? -14.328 18.797 -9.812 1 89.69 118 SER A O 1
ATOM 949 N N . GLY A 1 119 ? -12.125 18.438 -10.305 1 92.75 119 GLY A N 1
ATOM 950 C CA . GLY A 1 119 ? -11.938 17.375 -9.328 1 92.75 119 GLY A CA 1
ATOM 951 C C . GLY A 1 119 ? -10.594 17.438 -8.633 1 92.75 119 GLY A C 1
ATOM 952 O O . GLY A 1 119 ? -9.812 18.359 -8.859 1 92.75 119 GLY A O 1
ATOM 953 N N . CYS A 1 120 ? -10.453 16.562 -7.688 1 94.69 120 CYS A N 1
ATOM 954 C CA . CYS A 1 120 ? -9.227 16.484 -6.902 1 94.69 120 CYS A CA 1
ATOM 955 C C . CYS A 1 120 ? -8.648 15.07 -6.926 1 94.69 120 CYS A C 1
ATOM 957 O O . CYS A 1 120 ? -9.383 14.094 -6.77 1 94.69 120 CYS A O 1
ATOM 959 N N . ARG A 1 121 ? -7.383 15.023 -7.184 1 96.06 121 ARG A N 1
ATOM 960 C CA . ARG A 1 121 ? -6.652 13.766 -7.059 1 96.06 121 ARG A CA 1
ATOM 961 C C . ARG A 1 121 ? -5.672 13.812 -5.891 1 96.06 121 ARG A C 1
ATOM 963 O O . ARG A 1 121 ? -4.891 14.758 -5.77 1 96.06 121 ARG A O 1
ATOM 970 N N . ILE A 1 122 ? -5.812 12.805 -5.031 1 96.44 122 ILE A N 1
ATOM 971 C CA . ILE A 1 122 ? -4.828 12.609 -3.975 1 96.44 122 ILE A CA 1
ATOM 972 C C . ILE A 1 122 ? -3.773 11.602 -4.43 1 96.44 122 ILE A C 1
ATOM 974 O O . ILE A 1 122 ? -4.102 10.469 -4.773 1 96.44 122 ILE A O 1
ATOM 978 N N . VAL A 1 123 ? -2.596 12.078 -4.484 1 98.06 123 VAL A N 1
ATOM 979 C CA . VAL A 1 123 ? -1.471 11.219 -4.84 1 98.06 123 VAL A CA 1
ATOM 980 C C . VAL A 1 123 ? -0.595 10.977 -3.613 1 98.06 123 VAL A C 1
ATOM 982 O O . VAL A 1 123 ? -0.12 11.922 -2.984 1 98.06 123 VAL A O 1
ATOM 985 N N . TRP A 1 124 ? -0.41 9.711 -3.223 1 98.06 124 TRP A N 1
ATOM 986 C CA . TRP A 1 124 ? 0.363 9.281 -2.061 1 98.06 124 TRP A CA 1
ATOM 987 C C . TRP A 1 124 ? 1.488 8.336 -2.473 1 98.06 124 TRP A C 1
ATOM 989 O O . TRP A 1 124 ? 1.234 7.219 -2.922 1 98.06 124 TRP A O 1
ATOM 999 N N . SER A 1 125 ? 2.725 8.836 -2.312 1 98.5 125 SER A N 1
ATOM 1000 C CA . SER A 1 125 ? 3.867 8.039 -2.74 1 98.5 125 SER A CA 1
ATOM 1001 C C . SER A 1 125 ? 4.812 7.762 -1.575 1 98.5 125 SER A C 1
ATOM 1003 O O . SER A 1 125 ? 4.746 8.43 -0.542 1 98.5 125 SER A O 1
ATOM 1005 N N . PHE A 1 126 ? 5.691 6.703 -1.773 1 97.94 126 PHE A N 1
ATOM 1006 C CA . PHE A 1 126 ? 6.668 6.398 -0.734 1 97.94 126 PHE A CA 1
ATOM 1007 C C . PHE A 1 126 ? 7.898 5.73 -1.329 1 97.94 126 PHE A C 1
ATOM 1009 O O . PHE A 1 126 ? 7.848 5.191 -2.436 1 97.94 126 PHE A O 1
ATOM 1016 N N . VAL A 1 127 ? 8.977 5.906 -0.6 1 96.5 127 VAL A N 1
ATOM 1017 C CA . VAL A 1 127 ? 10.188 5.109 -0.733 1 96.5 127 VAL A CA 1
ATOM 1018 C C . VAL A 1 127 ? 10.539 4.477 0.61 1 96.5 127 VAL A C 1
ATOM 1020 O O . VAL A 1 127 ? 10.516 5.145 1.646 1 96.5 127 VAL A O 1
ATOM 1023 N N . ALA A 1 128 ? 10.789 3.166 0.535 1 93.94 128 ALA A N 1
ATOM 1024 C CA . ALA A 1 128 ? 11.008 2.465 1.798 1 93.94 128 ALA A CA 1
ATOM 1025 C C . ALA A 1 128 ? 12.078 1.385 1.649 1 93.94 128 ALA A C 1
ATOM 1027 O O . ALA A 1 128 ? 12.336 0.907 0.542 1 93.94 128 ALA A O 1
ATOM 1028 N N . ARG A 1 129 ? 12.703 1.167 2.727 1 87.62 129 ARG A N 1
ATOM 1029 C CA . ARG A 1 129 ? 13.531 -0.023 2.889 1 87.62 129 ARG A CA 1
ATOM 1030 C C . ARG A 1 129 ? 13.016 -0.901 4.023 1 87.62 129 ARG A C 1
ATOM 1032 O O . ARG A 1 129 ? 12.695 -0.403 5.105 1 87.62 129 ARG A O 1
ATOM 1039 N N . ALA A 1 130 ? 12.727 -2.141 3.604 1 78.25 130 ALA A N 1
ATOM 1040 C CA . ALA A 1 130 ? 12.227 -3.07 4.613 1 78.25 130 ALA A CA 1
ATOM 1041 C C . ALA A 1 130 ? 13.312 -4.059 5.035 1 78.25 130 ALA A C 1
ATOM 1043 O O . ALA A 1 130 ? 14.258 -4.309 4.285 1 78.25 130 ALA A O 1
ATOM 1044 N N . VAL A 1 131 ? 13.188 -4.406 6.289 1 62.75 131 VAL A N 1
ATOM 1045 C CA . VAL A 1 131 ? 14.055 -5.477 6.773 1 62.75 131 VAL A CA 1
ATOM 1046 C C . VAL A 1 131 ? 13.766 -6.762 6.004 1 62.75 131 VAL A C 1
ATOM 1048 O O . VAL A 1 131 ? 12.602 -7.098 5.754 1 62.75 131 VAL A O 1
ATOM 1051 N N . PRO A 1 132 ? 14.727 -7.223 5.254 1 56.53 132 PRO A N 1
ATOM 1052 C CA . PRO A 1 132 ? 14.609 -8.367 4.344 1 56.53 132 PRO A CA 1
ATOM 1053 C C . PRO A 1 132 ? 13.836 -9.531 4.957 1 56.53 132 PRO A C 1
ATOM 1055 O O . PRO A 1 132 ? 14.102 -9.922 6.102 1 56.53 132 PRO A O 1
ATOM 1058 N N . ALA A 1 133 ? 12.586 -9.656 4.984 1 50 133 ALA A N 1
ATOM 1059 C CA . ALA A 1 133 ? 12.172 -11.039 5.23 1 50 133 ALA A CA 1
ATOM 1060 C C . ALA A 1 133 ? 12.43 -11.914 4.004 1 50 133 ALA A C 1
ATOM 1062 O O . ALA A 1 133 ? 12.695 -13.109 4.133 1 50 133 ALA A O 1
ATOM 1063 N N . LEU A 1 134 ? 11.992 -11.5 3.041 1 46.69 134 LEU A N 1
ATOM 1064 C CA . LEU A 1 134 ? 11.703 -12.328 1.877 1 46.69 134 LEU A CA 1
ATOM 1065 C C . LEU A 1 134 ? 12.938 -13.133 1.469 1 46.69 134 LEU A C 1
ATOM 1067 O O . LEU A 1 134 ? 12.844 -14.336 1.224 1 46.69 134 LEU A O 1
ATOM 1071 N N . PHE A 1 135 ? 13.938 -12.508 0.58 1 45.78 135 PHE A N 1
ATOM 1072 C CA . PHE A 1 135 ? 14.797 -13.297 -0.298 1 45.78 135 PHE A CA 1
ATOM 1073 C C . PHE A 1 135 ? 15.984 -13.859 0.469 1 45.78 135 PHE A C 1
ATOM 1075 O O . PHE A 1 135 ? 16.969 -14.281 -0.134 1 45.78 135 PHE A O 1
ATOM 1082 N N . GLU A 1 136 ? 15.953 -13.695 1.595 1 39.09 136 GLU A N 1
ATOM 1083 C CA . GLU A 1 136 ? 17.141 -14.32 2.166 1 39.09 136 GLU A CA 1
ATOM 1084 C C . GLU A 1 136 ? 17.062 -15.836 2.068 1 39.09 136 GLU A C 1
ATOM 1086 O O . GLU A 1 136 ? 18 -16.531 2.455 1 39.09 136 GLU A O 1
ATOM 1091 N N . ALA A 1 137 ? 16.109 -16.391 1.381 1 33.56 137 ALA A N 1
ATOM 1092 C CA . ALA A 1 137 ? 16.469 -17.812 1.298 1 33.56 137 ALA A CA 1
ATOM 1093 C C . ALA A 1 137 ? 17.578 -18.031 0.271 1 33.56 137 ALA A C 1
ATOM 1095 O O . ALA A 1 137 ? 17.641 -17.328 -0.739 1 33.56 137 ALA A O 1
ATOM 1096 N N . MET B 1 1 ? -31.016 8.688 -0.95 1 24.81 1 MET B N 1
ATOM 1097 C CA . MET B 1 1 ? -29.953 7.895 -0.336 1 24.81 1 MET B CA 1
ATOM 1098 C C . MET B 1 1 ? -28.609 8.148 -1.03 1 24.81 1 MET B C 1
ATOM 1100 O O . MET B 1 1 ? -28.469 7.863 -2.221 1 24.81 1 MET B O 1
ATOM 1104 N N . GLY B 1 2 ? -28 9.156 -0.961 1 34.25 2 GLY B N 1
ATOM 1105 C CA . GLY B 1 2 ? -27.062 9.742 -1.906 1 34.25 2 GLY B CA 1
ATOM 1106 C C . GLY B 1 2 ? -25.938 8.797 -2.301 1 34.25 2 GLY B C 1
ATOM 1107 O O . GLY B 1 2 ? -25.516 7.961 -1.501 1 34.25 2 GLY B O 1
ATOM 1108 N N . LYS B 1 3 ? -25.906 8.281 -3.469 1 39.28 3 LYS B N 1
ATOM 1109 C CA . LYS B 1 3 ? -25 7.297 -4.062 1 39.28 3 LYS B CA 1
ATOM 1110 C C . LYS B 1 3 ? -23.594 7.43 -3.49 1 39.28 3 LYS B C 1
ATOM 1112 O O . LYS B 1 3 ? -22.953 8.477 -3.631 1 39.28 3 LYS B O 1
ATOM 1117 N N . GLN B 1 4 ? -23.328 6.84 -2.311 1 46.28 4 GLN B N 1
ATOM 1118 C CA . GLN B 1 4 ? -22.031 6.676 -1.658 1 46.28 4 GLN B CA 1
ATOM 1119 C C . GLN B 1 4 ? -20.922 6.414 -2.68 1 46.28 4 GLN B C 1
ATOM 1121 O O . GLN B 1 4 ? -20.859 5.332 -3.273 1 46.28 4 GLN B O 1
ATOM 1126 N N . GLU B 1 5 ? -20.672 7.371 -3.445 1 56.12 5 GLU B N 1
ATOM 1127 C CA . GLU B 1 5 ? -19.703 7.211 -4.531 1 56.12 5 GLU B CA 1
ATOM 1128 C C . GLU B 1 5 ? -18.438 6.527 -4.047 1 56.12 5 GLU B C 1
ATOM 1130 O O . GLU B 1 5 ? -17.875 6.914 -3.021 1 56.12 5 GLU B O 1
ATOM 1135 N N . THR B 1 6 ? -18.375 5.262 -4.266 1 63.59 6 THR B N 1
ATOM 1136 C CA . THR B 1 6 ? -17.141 4.531 -3.949 1 63.59 6 THR B CA 1
ATOM 1137 C C . THR B 1 6 ? -15.945 5.184 -4.621 1 63.59 6 THR B C 1
ATOM 1139 O O . THR B 1 6 ? -16.031 5.648 -5.762 1 63.59 6 THR B O 1
ATOM 1142 N N . LYS B 1 7 ? -15.016 5.523 -3.725 1 76.19 7 LYS B N 1
ATOM 1143 C CA . LYS B 1 7 ? -13.781 6.09 -4.258 1 76.19 7 LYS B CA 1
ATOM 1144 C C . LYS B 1 7 ? -12.891 5 -4.852 1 76.19 7 LYS B C 1
ATOM 1146 O O . LYS B 1 7 ? -12.727 3.934 -4.258 1 76.19 7 LYS B O 1
ATOM 1151 N N . LYS B 1 8 ? -12.555 5.266 -6.117 1 86.06 8 LYS B N 1
ATOM 1152 C CA . LYS B 1 8 ? -11.641 4.352 -6.789 1 86.06 8 LYS B CA 1
ATOM 1153 C C . LYS B 1 8 ? -10.188 4.672 -6.441 1 86.06 8 LYS B C 1
ATOM 1155 O O . LYS B 1 8 ? -9.758 5.82 -6.57 1 86.06 8 LYS B O 1
ATOM 1160 N N . TRP B 1 9 ? -9.531 3.623 -5.922 1 91.5 9 TRP B N 1
ATOM 1161 C CA . TRP B 1 9 ? -8.109 3.705 -5.629 1 91.5 9 TRP B CA 1
ATOM 1162 C C . TRP B 1 9 ? -7.297 2.904 -6.641 1 91.5 9 TRP B C 1
ATOM 1164 O O . TRP B 1 9 ? -7.73 1.841 -7.09 1 91.5 9 TRP B O 1
ATOM 1174 N N . GLU B 1 10 ? -6.246 3.428 -7.023 1 96.06 10 GLU B N 1
ATOM 1175 C CA . GLU B 1 10 ? -5.285 2.646 -7.793 1 96.06 10 GLU B CA 1
ATOM 1176 C C . GLU B 1 10 ? -3.861 2.879 -7.297 1 96.06 10 GLU B C 1
ATOM 1178 O O . GLU B 1 10 ? -3.553 3.943 -6.754 1 96.06 10 GLU B O 1
ATOM 1183 N N . GLY B 1 11 ? -3.045 1.889 -7.41 1 97.25 11 GLY B N 1
ATOM 1184 C CA . GLY B 1 11 ? -1.684 2.016 -6.918 1 97.25 11 GLY B CA 1
ATOM 1185 C C . GLY B 1 11 ? -0.722 1.032 -7.559 1 97.25 11 GLY B C 1
ATOM 1186 O O . GLY B 1 11 ? -1.144 0.118 -8.266 1 97.25 11 GLY B O 1
ATOM 1187 N N . GL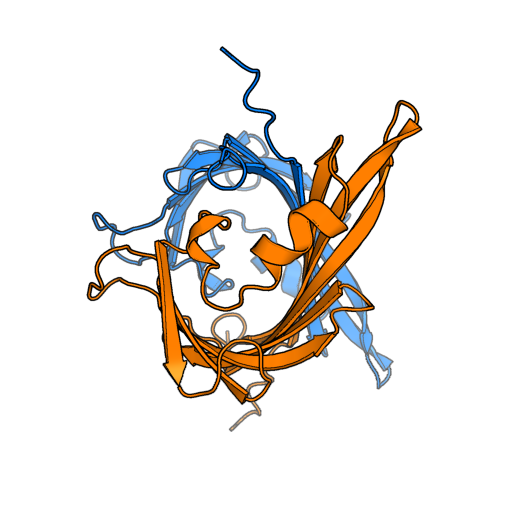U B 1 12 ? 0.501 1.385 -7.34 1 98 12 GLU B N 1
ATOM 1188 C CA . GLU B 1 12 ? 1.594 0.537 -7.812 1 98 12 GLU B CA 1
ATOM 1189 C C . GLU B 1 12 ? 2.785 0.597 -6.859 1 98 12 GLU B C 1
ATOM 1191 O O . GLU B 1 12 ? 3.137 1.668 -6.363 1 98 12 GLU B O 1
ATOM 1196 N N . THR B 1 13 ? 3.297 -0.532 -6.621 1 96.56 13 THR B N 1
ATOM 1197 C CA . THR B 1 13 ? 4.543 -0.665 -5.875 1 96.56 13 THR B CA 1
ATOM 1198 C C . THR B 1 13 ? 5.574 -1.449 -6.68 1 96.56 13 THR B C 1
ATOM 1200 O O . THR B 1 13 ? 5.227 -2.379 -7.41 1 96.56 13 THR B O 1
ATOM 1203 N N . ARG B 1 14 ? 6.816 -1.089 -6.473 1 96 14 ARG B N 1
ATOM 1204 C CA . ARG B 1 14 ? 7.875 -1.806 -7.172 1 96 14 ARG B CA 1
ATOM 1205 C C . ARG B 1 14 ? 9.094 -2.002 -6.277 1 96 14 ARG B C 1
ATOM 1207 O O . ARG B 1 14 ? 9.359 -1.18 -5.398 1 96 14 ARG B O 1
ATOM 1214 N N . VAL B 1 15 ? 9.781 -3.025 -6.586 1 93.12 15 VAL B N 1
ATOM 1215 C CA . VAL B 1 15 ? 11.047 -3.322 -5.918 1 93.12 15 VAL B CA 1
ATOM 1216 C C . VAL B 1 15 ? 12.016 -3.957 -6.91 1 93.12 15 VAL B C 1
ATOM 1218 O O . VAL B 1 15 ? 11.609 -4.711 -7.797 1 93.12 15 VAL B O 1
ATOM 1221 N N . GLU B 1 16 ? 13.219 -3.518 -6.727 1 91.12 16 GLU B N 1
ATOM 1222 C CA . GLU B 1 16 ? 14.258 -4.047 -7.609 1 91.12 16 GLU B CA 1
ATOM 1223 C C . GLU B 1 16 ? 15.203 -4.973 -6.855 1 91.12 16 GLU B C 1
ATOM 1225 O O . GLU B 1 16 ? 15.633 -4.652 -5.742 1 91.12 16 GLU B O 1
ATOM 1230 N N . ILE B 1 17 ? 15.391 -6.047 -7.473 1 88.69 17 ILE B N 1
ATOM 1231 C CA . ILE B 1 17 ? 16.359 -7.016 -6.973 1 88.69 17 ILE B CA 1
ATOM 1232 C C . ILE B 1 17 ? 17.547 -7.105 -7.938 1 88.69 17 ILE B C 1
ATOM 1234 O O . ILE B 1 17 ? 17.375 -7.445 -9.109 1 88.69 17 ILE B O 1
ATOM 1238 N N . GLN B 1 18 ? 18.734 -6.848 -7.422 1 87.75 18 GLN B N 1
ATOM 1239 C CA . GLN B 1 18 ? 19.906 -6.836 -8.281 1 87.75 18 GLN B CA 1
ATOM 1240 C C . GLN B 1 18 ? 20.516 -8.234 -8.398 1 87.75 18 GLN B C 1
ATOM 1242 O O . GLN B 1 18 ? 20.359 -9.062 -7.504 1 87.75 18 GLN B O 1
ATOM 1247 N N . LYS B 1 19 ? 21.141 -8.453 -9.57 1 89.38 19 LYS B N 1
ATOM 1248 C CA . LYS B 1 19 ? 21.969 -9.633 -9.836 1 89.38 19 LYS B CA 1
ATOM 1249 C C . LYS B 1 19 ? 21.141 -10.914 -9.789 1 89.38 19 LYS B C 1
ATOM 1251 O O . LYS B 1 19 ? 21.609 -11.945 -9.32 1 89.38 19 LYS B O 1
ATOM 1256 N N . VAL B 1 20 ? 19.906 -10.812 -10.039 1 90.56 20 VAL B N 1
ATOM 1257 C CA . VAL B 1 20 ? 19.016 -11.969 -10.172 1 90.56 20 VAL B CA 1
ATOM 1258 C C . VAL B 1 20 ? 18.188 -11.844 -11.438 1 90.56 20 VAL B C 1
ATOM 1260 O O . VAL B 1 20 ? 17.688 -10.766 -11.758 1 90.56 20 VAL B O 1
ATOM 1263 N N . ARG B 1 21 ? 18.078 -12.945 -12.188 1 93.38 21 ARG B N 1
ATOM 1264 C CA . ARG B 1 21 ? 17.25 -12.953 -13.383 1 93.38 21 ARG B CA 1
ATOM 1265 C C . ARG B 1 21 ? 15.789 -13.242 -13.031 1 93.38 21 ARG B C 1
ATOM 1267 O O . ARG B 1 21 ? 15.508 -13.906 -12.031 1 93.38 21 ARG B O 1
ATOM 1274 N N . THR B 1 22 ? 14.906 -12.773 -13.891 1 95.81 22 THR B N 1
ATOM 1275 C CA . THR B 1 22 ? 13.477 -12.953 -13.664 1 95.81 22 THR B CA 1
ATOM 1276 C C . THR B 1 22 ? 13.125 -14.438 -13.578 1 95.81 22 THR B C 1
ATOM 1278 O O . THR B 1 22 ? 12.305 -14.836 -12.75 1 95.81 22 THR B O 1
ATOM 1281 N N . LYS B 1 23 ? 13.758 -15.25 -14.391 1 95.38 23 LYS B N 1
ATOM 1282 C CA . LYS B 1 23 ? 13.453 -16.672 -14.43 1 95.38 23 LYS B CA 1
ATOM 1283 C C . LYS B 1 23 ? 13.766 -17.344 -13.094 1 95.38 23 LYS B C 1
ATOM 1285 O O . LYS B 1 23 ? 13.188 -18.375 -12.758 1 95.38 23 LYS B O 1
ATOM 1290 N N . GLN B 1 24 ? 14.68 -16.781 -12.344 1 93.38 24 GLN B N 1
ATOM 1291 C 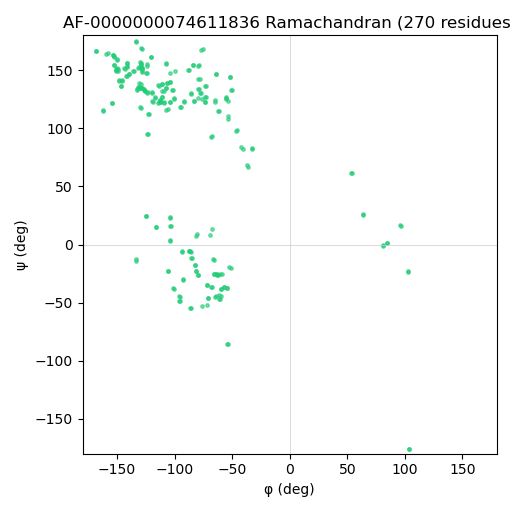CA . GLN B 1 24 ? 15.047 -17.312 -11.031 1 93.38 24 GLN B CA 1
ATOM 1292 C C . GLN B 1 24 ? 14.039 -16.891 -9.969 1 93.38 24 GLN B C 1
ATOM 1294 O O . GLN B 1 24 ? 13.859 -17.594 -8.969 1 93.38 24 GLN B O 1
ATOM 1299 N N . VAL B 1 25 ? 13.383 -15.805 -10.188 1 94.5 25 VAL B N 1
ATOM 1300 C CA . VAL B 1 25 ? 12.477 -15.219 -9.203 1 94.5 25 VAL B CA 1
ATOM 1301 C C . VAL B 1 25 ? 11.062 -15.727 -9.445 1 94.5 25 VAL B C 1
ATOM 1303 O O . VAL B 1 25 ? 10.305 -15.953 -8.492 1 94.5 25 VAL B O 1
ATOM 1306 N N . TRP B 1 26 ? 10.727 -16.031 -10.656 1 96.75 26 TRP B N 1
ATOM 1307 C CA . TRP B 1 26 ? 9.359 -16.297 -11.086 1 96.75 26 TRP B CA 1
ATOM 1308 C C . TRP B 1 26 ? 8.781 -17.5 -10.344 1 96.75 26 TRP B C 1
ATOM 1310 O O . TRP B 1 26 ? 7.633 -17.469 -9.898 1 96.75 26 TRP B O 1
ATOM 1320 N N . PRO B 1 27 ? 9.492 -18.562 -10.172 1 95.5 27 PRO B N 1
ATOM 1321 C CA . PRO B 1 27 ? 8.914 -19.719 -9.484 1 95.5 27 PRO B CA 1
ATOM 1322 C C . PRO B 1 27 ? 8.414 -19.375 -8.078 1 95.5 27 PRO B C 1
ATOM 1324 O O . PRO B 1 27 ? 7.379 -19.891 -7.648 1 95.5 27 PRO B O 1
ATOM 1327 N N . LEU B 1 28 ? 9.133 -18.516 -7.441 1 94.06 28 LEU B N 1
ATOM 1328 C CA . LEU B 1 28 ? 8.727 -18.094 -6.105 1 94.06 28 LEU B CA 1
ATOM 1329 C C . LEU B 1 28 ? 7.484 -17.219 -6.164 1 94.06 28 LEU B C 1
ATOM 1331 O O . LEU B 1 28 ? 6.523 -17.438 -5.426 1 94.06 28 LEU B O 1
ATOM 1335 N N . ILE B 1 29 ? 7.445 -16.25 -7.055 1 96.12 29 ILE B N 1
ATOM 1336 C CA . ILE B 1 29 ? 6.391 -15.242 -7.148 1 96.12 29 ILE B CA 1
ATOM 1337 C C . ILE B 1 29 ? 5.113 -15.883 -7.688 1 96.12 29 ILE B C 1
ATOM 1339 O O . ILE B 1 29 ? 4.008 -15.547 -7.258 1 96.12 29 ILE B O 1
ATOM 1343 N N . SER B 1 30 ? 5.273 -16.828 -8.578 1 97.25 30 SER B N 1
ATOM 1344 C CA . SER B 1 30 ? 4.125 -17.391 -9.266 1 97.25 30 SER B CA 1
ATOM 1345 C C . SER B 1 30 ? 3.453 -18.469 -8.422 1 97.25 30 SER B C 1
ATOM 1347 O O . SER B 1 30 ? 2.344 -18.906 -8.734 1 97.25 30 SER B O 1
ATOM 1349 N N . ASP B 1 31 ? 4.137 -18.953 -7.461 1 96.81 31 ASP B N 1
ATOM 1350 C CA . ASP B 1 31 ? 3.473 -19.828 -6.5 1 96.81 31 ASP B CA 1
ATOM 1351 C C . ASP B 1 31 ? 2.453 -19.047 -5.668 1 96.81 31 ASP B C 1
ATOM 1353 O O . ASP B 1 31 ? 2.789 -18.5 -4.613 1 96.81 31 ASP B O 1
ATOM 1357 N N . PHE B 1 32 ? 1.249 -19.047 -6.109 1 98.12 32 PHE B N 1
ATOM 1358 C CA . PHE B 1 32 ? 0.204 -18.125 -5.676 1 98.12 32 PHE B CA 1
ATOM 1359 C C . PHE B 1 32 ? -0.111 -18.328 -4.195 1 98.12 32 PHE B C 1
ATOM 1361 O O . PHE B 1 32 ? -0.496 -17.391 -3.504 1 98.12 32 PHE B O 1
ATOM 1368 N N . CYS B 1 33 ? 0.117 -19.484 -3.652 1 97.88 33 CYS B N 1
ATOM 1369 C CA . CYS B 1 33 ? -0.245 -19.797 -2.273 1 97.88 33 CYS B CA 1
ATOM 1370 C C . CYS B 1 33 ? 0.986 -19.797 -1.374 1 97.88 33 CYS B C 1
ATOM 1372 O O . CYS B 1 33 ? 0.986 -20.438 -0.319 1 97.88 33 CYS B O 1
ATOM 1374 N N . SER B 1 34 ? 2.053 -19.094 -1.784 1 94.94 34 SER B N 1
ATOM 1375 C CA . SER B 1 34 ? 3.266 -19.047 -0.975 1 94.94 34 SER B CA 1
ATOM 1376 C C . SER B 1 34 ? 3.67 -17.609 -0.68 1 94.94 34 SER B C 1
ATOM 1378 O O . SER B 1 34 ? 4.852 -17.312 -0.499 1 94.94 34 SER B O 1
ATOM 1380 N N . LEU B 1 35 ? 2.732 -16.75 -0.714 1 95.31 35 LEU B N 1
ATOM 1381 C CA . LEU B 1 35 ? 2.986 -15.32 -0.515 1 95.31 35 LEU B CA 1
ATOM 1382 C C . LEU B 1 35 ? 3.723 -15.078 0.799 1 95.31 35 LEU B C 1
ATOM 1384 O O . LEU B 1 35 ? 4.605 -14.219 0.873 1 95.31 35 LEU B O 1
ATOM 1388 N N . HIS B 1 36 ? 3.418 -15.812 1.817 1 92.12 36 HIS B N 1
ATOM 1389 C CA . HIS B 1 36 ? 3.979 -15.633 3.152 1 92.12 36 HIS B CA 1
ATOM 1390 C C . HIS B 1 36 ? 5.473 -15.93 3.17 1 92.12 36 HIS B C 1
ATOM 1392 O O . HIS B 1 36 ? 6.176 -15.547 4.105 1 92.12 36 HIS B O 1
ATOM 1398 N N . LYS B 1 37 ? 5.988 -16.547 2.102 1 89.38 37 LYS B N 1
ATOM 1399 C CA . LYS B 1 37 ? 7.398 -16.922 2.037 1 89.38 37 LYS B CA 1
ATOM 1400 C C . LYS B 1 37 ? 8.258 -15.734 1.622 1 89.38 37 LYS B C 1
ATOM 1402 O O . LYS B 1 37 ? 9.469 -15.719 1.863 1 89.38 37 LYS B O 1
ATOM 1407 N N . TRP B 1 38 ? 7.613 -14.766 0.958 1 86 38 TRP B N 1
ATOM 1408 C CA . TRP B 1 38 ? 8.477 -13.719 0.425 1 86 38 TRP B CA 1
ATOM 1409 C C . TRP B 1 38 ? 7.914 -12.336 0.728 1 86 38 TRP B C 1
ATOM 1411 O O . TRP B 1 38 ? 8.602 -11.32 0.557 1 86 38 TRP B O 1
ATOM 1421 N N . PHE B 1 39 ? 6.68 -12.266 1.156 1 86.88 39 PHE B N 1
ATOM 1422 C CA . PHE B 1 39 ? 6.082 -10.977 1.501 1 86.88 39 PHE B CA 1
ATOM 1423 C C . PHE B 1 39 ? 5.934 -10.836 3.012 1 86.88 39 PHE B C 1
ATOM 1425 O O . PHE B 1 39 ? 5.125 -11.531 3.627 1 86.88 39 PHE B O 1
ATOM 1432 N N . PRO B 1 40 ? 6.609 -9.914 3.613 1 79.44 40 PRO B N 1
ATOM 1433 C CA . PRO B 1 40 ? 6.727 -9.844 5.07 1 79.44 40 PRO B CA 1
ATOM 1434 C C . PRO B 1 40 ? 5.395 -9.547 5.758 1 79.44 40 PRO B C 1
ATOM 1436 O O . PRO B 1 40 ? 5.195 -9.922 6.918 1 79.44 40 PRO B O 1
ATOM 1439 N N . HIS B 1 41 ? 4.457 -8.93 5.133 1 80.5 41 HIS B N 1
ATOM 1440 C CA . HIS B 1 41 ? 3.238 -8.477 5.789 1 80.5 41 HIS B CA 1
ATOM 1441 C C . HIS B 1 41 ? 2.178 -9.57 5.805 1 80.5 41 HIS B C 1
ATOM 1443 O O . HIS B 1 41 ? 1.11 -9.398 6.398 1 80.5 41 HIS B O 1
ATOM 1449 N N . VAL B 1 42 ? 2.459 -10.625 5.172 1 89.44 42 VAL B N 1
ATOM 1450 C CA . VAL B 1 42 ? 1.579 -11.789 5.191 1 89.44 42 VAL B CA 1
ATOM 1451 C C . VAL B 1 42 ? 2.26 -12.938 5.934 1 89.44 42 VAL B C 1
ATOM 1453 O O . VAL B 1 42 ? 3.357 -13.359 5.566 1 89.44 42 VAL B O 1
ATOM 1456 N N . LYS B 1 43 ? 1.562 -13.445 6.957 1 90.12 43 LYS B N 1
ATOM 1457 C CA . LYS B 1 43 ? 2.176 -14.477 7.789 1 90.12 43 LYS B CA 1
ATOM 1458 C C . LYS B 1 43 ? 1.578 -15.852 7.496 1 90.12 43 LYS B C 1
ATOM 1460 O O . LYS B 1 43 ? 2.17 -16.875 7.84 1 90.12 43 LYS B O 1
ATOM 1465 N N . THR B 1 44 ? 0.395 -15.836 6.977 1 93.75 44 THR B N 1
ATOM 1466 C CA . THR B 1 44 ? -0.278 -17.078 6.617 1 93.75 44 THR B CA 1
ATOM 1467 C C . THR B 1 44 ? -0.821 -17.016 5.195 1 93.75 44 THR B C 1
ATOM 1469 O O . THR B 1 44 ? -1.42 -16 4.801 1 93.75 44 THR B O 1
ATOM 1472 N N . CYS B 1 45 ? -0.613 -18.047 4.414 1 96.69 45 CYS B N 1
ATOM 1473 C CA . CYS B 1 45 ? -1.117 -18.172 3.049 1 96.69 45 CYS B CA 1
ATOM 1474 C C . CYS B 1 45 ? -1.27 -19.625 2.641 1 96.69 45 CYS B C 1
ATOM 1476 O O . CYS B 1 45 ? -0.317 -20.406 2.73 1 96.69 45 CYS B O 1
ATOM 1478 N N . TYR B 1 46 ? -2.512 -20.016 2.254 1 97.06 46 TYR B N 1
ATOM 1479 C CA . TYR B 1 46 ? -2.709 -21.391 1.834 1 97.06 46 TYR B CA 1
ATOM 1480 C C . TYR B 1 46 ? -3.883 -21.516 0.867 1 97.06 46 TYR B C 1
ATOM 1482 O O . TYR B 1 46 ? -4.695 -20.594 0.759 1 97.06 46 TYR B O 1
ATOM 1490 N N . LEU B 1 47 ? -3.932 -22.672 0.156 1 98.25 47 LEU B N 1
ATOM 1491 C CA . LEU B 1 47 ? -4.98 -22.953 -0.816 1 98.25 47 LEU B CA 1
ATOM 1492 C C . LEU B 1 47 ? -6.297 -23.281 -0.118 1 98.25 47 LEU B C 1
ATOM 1494 O O . LEU B 1 47 ? -6.34 -24.125 0.775 1 98.25 47 LEU B O 1
ATOM 1498 N N . LEU B 1 48 ? -7.328 -22.562 -0.505 1 97.88 48 LEU B N 1
ATOM 1499 C CA . LEU B 1 48 ? -8.664 -22.859 0.008 1 97.88 48 LEU B CA 1
ATOM 1500 C C . LEU B 1 48 ? -9.43 -23.766 -0.955 1 97.88 48 LEU B C 1
ATOM 1502 O O . LEU B 1 48 ? -10.086 -24.719 -0.529 1 97.88 48 LEU B O 1
ATOM 1506 N N . HIS B 1 49 ? -9.391 -23.359 -2.201 1 97.5 49 HIS B N 1
ATOM 1507 C CA . HIS B 1 49 ? -10.141 -24.062 -3.232 1 97.5 49 HIS B CA 1
ATOM 1508 C C . HIS B 1 49 ? -9.445 -23.969 -4.586 1 97.5 49 HIS B C 1
ATOM 1510 O O . HIS B 1 49 ? -8.758 -22.984 -4.863 1 97.5 49 HIS B O 1
ATOM 1516 N N . GLY B 1 50 ? -9.656 -25.031 -5.375 1 98 50 GLY B N 1
ATOM 1517 C CA . GLY B 1 50 ? -9.188 -24.969 -6.746 1 98 50 GLY B CA 1
ATOM 1518 C C . GLY B 1 50 ? -7.918 -25.766 -6.977 1 98 50 GLY B C 1
ATOM 1519 O O . GLY B 1 50 ? -7.488 -26.531 -6.105 1 98 50 GLY B O 1
ATOM 1520 N N . VAL B 1 51 ? -7.402 -25.656 -8.219 1 97.5 51 VAL B N 1
ATOM 1521 C CA . VAL B 1 51 ? -6.211 -26.375 -8.664 1 97.5 51 VAL B CA 1
ATOM 1522 C C . VAL B 1 51 ? -5.004 -25.453 -8.633 1 97.5 51 VAL B C 1
ATOM 1524 O O . VAL B 1 51 ? -5.035 -24.359 -9.219 1 97.5 51 VAL B O 1
ATOM 1527 N N . PRO B 1 52 ? -3.949 -25.891 -7.922 1 95.31 52 PRO B N 1
ATOM 1528 C CA . PRO B 1 52 ? -2.764 -25.031 -7.855 1 95.31 52 PRO B CA 1
ATOM 1529 C C . PRO B 1 52 ? -2.309 -24.547 -9.227 1 95.31 52 PRO B C 1
ATOM 1531 O O . PRO B 1 52 ? -2.203 -25.359 -10.164 1 95.31 52 PRO B O 1
ATOM 1534 N N . GLY B 1 53 ? -2.033 -23.188 -9.32 1 94.81 53 GLY B N 1
ATOM 1535 C CA . GLY B 1 53 ? -1.469 -22.594 -10.523 1 94.81 53 GLY B CA 1
ATOM 1536 C C . GLY B 1 53 ? -2.504 -22.328 -11.594 1 94.81 53 GLY B C 1
ATOM 1537 O O . GLY B 1 53 ? -2.184 -21.766 -12.648 1 94.81 53 GLY B O 1
ATOM 1538 N N . GLN B 1 54 ? -3.732 -22.656 -11.359 1 97.06 54 GLN B N 1
ATOM 1539 C CA . GLN B 1 54 ? -4.762 -22.469 -12.375 1 97.06 54 GLN B CA 1
ATOM 1540 C C . GLN B 1 54 ? -5.742 -21.359 -11.969 1 97.06 54 GLN B C 1
ATOM 1542 O O . GLN B 1 54 ? -6.129 -21.266 -10.805 1 97.06 54 GLN B O 1
ATOM 1547 N N . PRO B 1 55 ? -6.066 -20.547 -12.984 1 98.56 55 PRO B N 1
ATOM 1548 C CA . PRO B 1 55 ? -7.094 -19.547 -12.68 1 98.56 55 PRO B CA 1
ATOM 1549 C C . PRO B 1 55 ? -8.352 -20.156 -12.062 1 98.56 55 PRO B C 1
ATOM 1551 O O . PRO B 1 55 ? -8.773 -21.234 -12.461 1 98.56 55 PRO B O 1
ATOM 1554 N N . GLY B 1 56 ? -8.883 -19.391 -11.164 1 98.56 56 GLY B N 1
ATOM 1555 C CA . GLY B 1 56 ? -10.039 -19.875 -10.422 1 98.56 56 GLY B CA 1
ATOM 1556 C C . GLY B 1 56 ? -9.695 -20.344 -9.023 1 98.56 56 GLY B C 1
ATOM 1557 O O . GLY B 1 56 ? -10.57 -20.438 -8.156 1 98.56 56 GLY B O 1
ATOM 1558 N N . LEU B 1 57 ? -8.445 -20.703 -8.773 1 98.38 57 LEU B N 1
ATOM 1559 C CA . LEU B 1 57 ? -8.055 -21.125 -7.43 1 98.38 57 LEU B CA 1
ATOM 1560 C C . LEU B 1 57 ? -8.203 -19.984 -6.438 1 98.38 57 LEU B C 1
ATOM 1562 O O . LEU B 1 57 ? -8.031 -18.812 -6.797 1 98.38 57 LEU B O 1
ATOM 1566 N N . ILE B 1 58 ? -8.562 -20.312 -5.195 1 98.75 58 ILE B N 1
ATOM 1567 C CA . ILE B 1 58 ? -8.758 -19.328 -4.125 1 98.75 58 ILE B CA 1
ATOM 1568 C C . ILE B 1 58 ? -7.742 -19.578 -3.014 1 98.75 58 ILE B C 1
ATOM 1570 O O . ILE B 1 58 ? -7.609 -20.703 -2.523 1 98.75 58 ILE B O 1
ATOM 1574 N N . ARG B 1 59 ? -7.012 -18.5 -2.672 1 98.69 59 ARG B N 1
ATOM 1575 C CA . ARG B 1 59 ? -6.102 -18.594 -1.534 1 98.69 59 ARG B CA 1
ATOM 1576 C C . ARG B 1 59 ? -6.641 -17.812 -0.339 1 98.69 59 ARG B C 1
ATOM 1578 O O . ARG B 1 59 ? -7.453 -16.906 -0.501 1 98.69 59 ARG B O 1
ATOM 1585 N N . TYR B 1 60 ? -6.199 -18.219 0.838 1 97.25 60 TYR B N 1
ATOM 1586 C CA . TYR B 1 60 ? -6.328 -17.469 2.074 1 97.25 60 TYR B CA 1
ATOM 1587 C C . TYR B 1 60 ? -5.016 -16.781 2.432 1 97.25 60 TYR B C 1
ATOM 1589 O O . TYR B 1 60 ? -3.947 -17.391 2.361 1 97.25 60 TYR B O 1
ATOM 1597 N N . CYS B 1 61 ? -5.059 -15.516 2.783 1 96.56 61 CYS B N 1
ATOM 1598 C CA . CYS B 1 61 ? -3.924 -14.781 3.324 1 96.56 61 CYS B CA 1
ATOM 1599 C C . CYS B 1 61 ? -4.285 -14.109 4.648 1 96.56 61 CYS B C 1
ATOM 1601 O O . CYS B 1 61 ? -5.332 -13.469 4.754 1 96.56 61 CYS B O 1
ATOM 1603 N N . GLY B 1 62 ? -3.424 -14.258 5.613 1 92.62 62 GLY B N 1
ATOM 1604 C CA . GLY B 1 62 ? -3.602 -13.633 6.914 1 92.62 62 GLY B CA 1
ATOM 1605 C C . GLY B 1 62 ? -2.365 -12.906 7.402 1 92.62 62 GLY B C 1
ATOM 1606 O O . GLY B 1 62 ? -1.239 -13.312 7.102 1 92.62 62 GLY B O 1
ATOM 1607 N N . SER B 1 63 ? -2.578 -11.875 8.242 1 86.88 63 SER B N 1
ATOM 1608 C CA . SER B 1 63 ? -1.495 -11.023 8.719 1 86.88 63 SER B CA 1
ATOM 1609 C C . SER B 1 63 ? -0.82 -11.625 9.945 1 86.88 63 SER B C 1
ATOM 1611 O O . SER B 1 63 ? 0.193 -11.109 10.422 1 86.88 63 SER B O 1
ATOM 1613 N N . THR B 1 64 ? -1.345 -12.578 10.523 1 82.38 64 THR B N 1
ATOM 1614 C CA . THR B 1 64 ? -0.766 -13.25 11.688 1 82.38 64 THR B CA 1
ATOM 1615 C C . THR B 1 64 ? -0.596 -14.742 11.422 1 82.38 64 THR B C 1
ATOM 1617 O O . THR B 1 64 ? -1.255 -15.305 10.539 1 82.38 64 THR B O 1
ATOM 1620 N N . GLU B 1 65 ? 0.351 -15.273 12.133 1 80.12 65 GLU B N 1
ATOM 1621 C CA . GLU B 1 65 ? 0.585 -16.703 12.008 1 80.12 65 GLU B CA 1
ATOM 1622 C C . GLU B 1 65 ? -0.618 -17.516 12.492 1 80.12 65 GLU B C 1
ATOM 1624 O O . GLU B 1 65 ? -1.013 -18.484 11.859 1 80.12 65 GLU B O 1
ATOM 1629 N N . SER B 1 66 ? -1.091 -17.016 13.656 1 78.69 66 SER B N 1
ATOM 1630 C CA . SER B 1 66 ? -2.273 -17.656 14.227 1 78.69 66 SER B CA 1
ATOM 1631 C C . SER B 1 66 ? -3.465 -16.703 14.227 1 78.69 66 SER B C 1
ATOM 1633 O O . SER B 1 66 ? -3.383 -15.594 14.758 1 78.69 66 SER B O 1
ATOM 1635 N N . PRO B 1 67 ? -4.527 -17.266 13.5 1 73 67 PRO B N 1
ATOM 1636 C CA . PRO B 1 67 ? -5.703 -16.391 13.453 1 73 67 PRO B CA 1
ATOM 1637 C C . PRO B 1 67 ? -6.188 -15.984 14.844 1 73 67 PRO B C 1
ATOM 1639 O O . PRO B 1 67 ? -6.137 -16.781 15.781 1 73 67 PRO B O 1
ATOM 1642 N N . SER B 1 68 ? -6.305 -14.703 15.039 1 73.75 68 SER B N 1
ATOM 1643 C CA . SER B 1 68 ? -6.938 -14.109 16.203 1 73.75 68 SER B CA 1
ATOM 1644 C C . SER B 1 68 ? -8 -13.094 15.797 1 73.75 68 SER B C 1
ATOM 1646 O O . SER B 1 68 ? -8.219 -12.859 14.609 1 73.75 68 SER B O 1
ATOM 1648 N N . GLU B 1 69 ? -8.812 -12.664 16.766 1 69.81 69 GLU B N 1
ATOM 1649 C CA . GLU B 1 69 ? -9.867 -11.688 16.516 1 69.81 69 GLU B CA 1
ATOM 1650 C C . GLU B 1 69 ? -9.32 -10.461 15.797 1 69.81 69 GLU B C 1
ATOM 1652 O O . GLU B 1 69 ? -10.031 -9.828 15.008 1 69.81 69 GLU B O 1
ATOM 1657 N N . ASP B 1 70 ? -8.07 -10.336 15.93 1 71.31 70 ASP B N 1
ATOM 1658 C CA . ASP B 1 70 ? -7.473 -9.117 15.398 1 71.31 70 ASP B CA 1
ATOM 1659 C C . ASP B 1 70 ? -6.746 -9.391 14.078 1 71.31 70 ASP B C 1
ATOM 1661 O O . ASP B 1 70 ? -6.18 -8.477 13.477 1 71.31 70 ASP B O 1
ATOM 1665 N N . THR B 1 71 ? -6.906 -10.617 13.727 1 78.38 71 THR B N 1
ATOM 1666 C CA . THR B 1 71 ? -6.215 -10.969 12.492 1 78.38 71 THR B CA 1
ATOM 1667 C C . THR B 1 71 ? -6.93 -10.383 11.281 1 78.38 71 THR B C 1
ATOM 1669 O O . THR B 1 71 ? -8.133 -10.586 11.109 1 78.38 71 THR B O 1
ATOM 1672 N N . GLN B 1 72 ? -6.211 -9.578 10.484 1 84.19 72 GLN B N 1
ATOM 1673 C CA . GLN B 1 72 ? -6.73 -9.203 9.18 1 84.19 72 GLN B CA 1
ATOM 1674 C C . GLN B 1 72 ? -6.535 -10.32 8.164 1 84.19 72 GLN B C 1
ATOM 1676 O O . GLN B 1 72 ? -5.492 -10.984 8.148 1 84.19 72 GLN B O 1
ATOM 1681 N N . TRP B 1 73 ? -7.559 -10.547 7.473 1 92.62 73 TRP B N 1
ATOM 1682 C CA . TRP B 1 73 ? -7.461 -11.617 6.492 1 92.62 73 TRP B CA 1
ATOM 1683 C C . TRP B 1 73 ? -8.195 -11.258 5.207 1 92.62 73 TRP B C 1
ATOM 1685 O O . TRP B 1 73 ? -9.086 -10.398 5.219 1 92.62 73 TRP B O 1
ATOM 1695 N N . VAL B 1 74 ? -7.75 -11.922 4.07 1 95.62 74 VAL B N 1
ATOM 1696 C CA . VAL B 1 74 ? -8.422 -11.844 2.777 1 95.62 74 VAL B CA 1
ATOM 1697 C C . VAL B 1 74 ? -8.43 -13.219 2.117 1 95.62 74 VAL B C 1
ATOM 1699 O O . VAL B 1 74 ? -7.52 -14.023 2.326 1 95.62 74 VAL B O 1
ATOM 1702 N N . THR B 1 75 ? -9.461 -13.523 1.373 1 97.94 75 THR B N 1
ATOM 1703 C CA . THR B 1 75 ? -9.461 -14.602 0.391 1 97.94 75 THR B CA 1
ATOM 1704 C C . THR B 1 75 ? -9.438 -14.039 -1.028 1 97.94 75 THR B C 1
ATOM 1706 O O . THR B 1 75 ? -10.133 -13.07 -1.328 1 97.94 75 THR B O 1
ATOM 1709 N N . GLU B 1 76 ? -8.57 -14.656 -1.809 1 98.62 76 GLU B N 1
ATOM 1710 C CA . GLU B 1 76 ? -8.305 -14.086 -3.129 1 98.62 76 GLU B CA 1
ATOM 1711 C C . GLU B 1 76 ? -8.406 -15.156 -4.215 1 98.62 76 GLU B C 1
ATOM 1713 O O . GLU B 1 76 ? -7.945 -16.281 -4.031 1 98.62 76 GLU B O 1
ATOM 1718 N N . LYS B 1 77 ? -9.016 -14.805 -5.352 1 98.88 77 LYS B N 1
ATOM 1719 C CA . LYS B 1 77 ? -9.172 -15.688 -6.504 1 98.88 77 LYS B CA 1
ATOM 1720 C C . LYS B 1 77 ? -8.195 -15.328 -7.617 1 98.88 77 LYS B C 1
ATOM 1722 O O . LYS B 1 77 ? -8.148 -14.18 -8.055 1 98.88 77 LYS B O 1
ATOM 1727 N N . LEU B 1 78 ? -7.387 -16.312 -8.008 1 98.88 78 LEU B N 1
ATOM 1728 C CA . LEU B 1 78 ? -6.512 -16.125 -9.156 1 98.88 78 LEU B CA 1
ATOM 1729 C C . LEU B 1 78 ? -7.324 -15.953 -10.438 1 98.88 78 LEU B C 1
ATOM 1731 O O . LEU B 1 78 ? -8.172 -16.797 -10.758 1 98.88 78 LEU B O 1
ATOM 1735 N N . LEU B 1 79 ? -7.105 -14.836 -11.164 1 98.88 79 LEU B N 1
ATOM 1736 C CA . LEU B 1 79 ? -7.879 -14.531 -12.359 1 98.88 79 LEU B CA 1
ATOM 1737 C C . LEU B 1 79 ? -7.145 -14.984 -13.617 1 98.88 79 LEU B C 1
ATOM 1739 O O . LEU B 1 79 ? -7.766 -15.492 -14.555 1 98.88 79 LEU B O 1
ATOM 1743 N N . LYS B 1 80 ? -5.906 -14.719 -13.664 1 98.75 80 LYS B N 1
ATOM 1744 C CA . LYS B 1 80 ? -5.07 -15.008 -14.828 1 98.75 80 LYS B CA 1
ATOM 1745 C C . LYS B 1 80 ? -3.639 -15.328 -14.406 1 98.75 80 LYS B C 1
ATOM 1747 O O . LYS B 1 80 ? -3.113 -14.727 -13.469 1 98.75 80 LYS B O 1
ATOM 1752 N N . MET B 1 81 ? -3.035 -16.297 -15.07 1 98.44 81 MET B N 1
ATOM 1753 C CA . MET B 1 81 ? -1.628 -16.656 -14.93 1 98.44 81 MET B CA 1
ATOM 1754 C C . MET B 1 81 ? -0.951 -16.734 -16.297 1 98.44 81 MET B C 1
ATOM 1756 O O . MET B 1 81 ? -1.403 -17.453 -17.188 1 98.44 81 MET B O 1
ATOM 1760 N N . ASP B 1 82 ? 0.031 -15.867 -16.484 1 98.19 82 ASP B N 1
ATOM 1761 C CA . ASP B 1 82 ? 0.777 -15.844 -17.734 1 98.19 82 ASP B CA 1
ATOM 1762 C C . ASP B 1 82 ? 2.273 -16.031 -17.484 1 98.19 82 ASP B C 1
ATOM 1764 O O . ASP B 1 82 ? 2.994 -15.055 -17.266 1 98.19 82 ASP B O 1
ATOM 1768 N N . THR B 1 83 ? 2.748 -17.172 -17.578 1 96.81 83 THR B N 1
ATOM 1769 C CA . THR B 1 83 ? 4.141 -17.5 -17.297 1 96.81 83 THR B CA 1
ATOM 1770 C C . THR B 1 83 ? 5.062 -16.891 -18.344 1 96.81 83 THR B C 1
ATOM 1772 O O . THR B 1 83 ? 6.184 -16.469 -18.031 1 96.81 83 THR B O 1
ATOM 1775 N N . THR B 1 84 ? 4.645 -16.844 -19.578 1 97.19 84 THR B N 1
ATOM 1776 C CA . THR B 1 84 ? 5.453 -16.281 -20.641 1 97.19 84 THR B CA 1
ATOM 1777 C C . THR B 1 84 ? 5.758 -14.805 -20.375 1 97.19 84 THR B C 1
ATOM 1779 O O . THR B 1 84 ? 6.906 -14.375 -20.484 1 97.19 84 THR B O 1
ATOM 1782 N N . LYS B 1 85 ? 4.758 -14.062 -20.016 1 97.75 85 LYS B N 1
ATOM 1783 C CA . LYS B 1 85 ? 4.934 -12.648 -19.688 1 97.75 85 LYS B CA 1
ATOM 1784 C C . LYS B 1 85 ? 5.344 -12.461 -18.234 1 97.75 85 LYS B C 1
ATOM 1786 O O . LYS B 1 85 ? 5.621 -11.336 -17.797 1 97.75 85 LYS B O 1
ATOM 1791 N N . MET B 1 86 ? 5.363 -13.484 -17.484 1 98.25 86 MET B N 1
ATOM 1792 C CA . MET B 1 86 ? 5.684 -13.508 -16.062 1 98.25 86 MET B CA 1
ATOM 1793 C C . MET B 1 86 ? 4.816 -12.523 -15.297 1 98.25 86 MET B C 1
ATOM 1795 O O . MET B 1 86 ? 5.332 -11.617 -14.641 1 98.25 86 MET B O 1
ATOM 1799 N N . CYS B 1 87 ? 3.535 -12.789 -15.375 1 98.69 87 CYS B N 1
ATOM 1800 C CA . CYS B 1 87 ? 2.543 -11.93 -14.742 1 98.69 87 CYS B CA 1
ATOM 1801 C C . CYS B 1 87 ? 1.305 -12.727 -14.344 1 98.69 87 CYS B C 1
ATOM 1803 O O . CYS B 1 87 ? 0.979 -13.727 -14.977 1 98.69 87 CYS B O 1
ATOM 1805 N N . PHE B 1 88 ? 0.617 -12.266 -13.266 1 98.81 88 PHE B N 1
ATOM 1806 C CA . PHE B 1 88 ? -0.684 -12.82 -12.914 1 98.81 88 PHE B CA 1
ATOM 1807 C C . PHE B 1 88 ? -1.551 -11.773 -12.227 1 98.81 88 PHE B C 1
ATOM 1809 O O . PHE B 1 88 ? -1.044 -10.75 -11.75 1 98.81 88 PHE B O 1
ATOM 1816 N N . SER B 1 89 ? -2.83 -12 -12.25 1 98.88 89 SER B N 1
ATOM 1817 C CA . SER B 1 89 ? -3.791 -11.117 -11.602 1 98.88 89 SER B CA 1
ATOM 1818 C C . SER B 1 89 ? -4.742 -11.898 -10.703 1 98.88 89 SER B C 1
ATOM 1820 O O . SER B 1 89 ? -4.934 -13.102 -10.891 1 98.88 89 SER B O 1
ATOM 1822 N N . TYR B 1 90 ? -5.258 -11.203 -9.734 1 98.88 90 TYR B N 1
ATOM 1823 C CA . TYR B 1 90 ? -6.176 -11.805 -8.773 1 98.88 90 TYR B CA 1
ATOM 1824 C C . TYR B 1 90 ? -7.129 -10.758 -8.203 1 98.88 90 TYR B C 1
ATOM 1826 O O . TYR B 1 90 ? -6.891 -9.555 -8.328 1 98.88 90 TYR B O 1
ATOM 1834 N N . GLU B 1 91 ? -8.195 -11.242 -7.645 1 98.75 91 GLU B N 1
ATOM 1835 C CA . GLU B 1 91 ? -9.156 -10.367 -6.98 1 98.75 91 GLU B CA 1
ATOM 1836 C C . GLU B 1 91 ? -9.461 -10.852 -5.562 1 98.75 91 GLU B C 1
ATOM 1838 O O . GLU B 1 91 ? -9.32 -12.047 -5.27 1 98.75 91 GLU B O 1
ATOM 1843 N N . ILE B 1 92 ? -9.797 -9.93 -4.703 1 97.69 92 ILE B N 1
ATOM 1844 C CA . ILE B 1 92 ? -10.273 -10.305 -3.377 1 97.69 92 ILE B CA 1
ATOM 1845 C C . ILE B 1 92 ? -11.727 -10.773 -3.465 1 97.69 92 ILE B C 1
ATOM 1847 O O . ILE B 1 92 ? -12.562 -10.109 -4.07 1 97.69 92 ILE B O 1
ATOM 1851 N N . VAL B 1 93 ? -11.977 -11.898 -2.889 1 97.75 93 VAL B N 1
ATOM 1852 C CA . VAL B 1 93 ? -13.32 -12.469 -2.912 1 97.75 93 VAL B CA 1
ATOM 1853 C C . VAL B 1 93 ? -14.023 -12.195 -1.583 1 97.75 93 VAL B C 1
ATOM 1855 O O . VAL B 1 93 ? -15.242 -12.047 -1.537 1 97.75 93 VAL B O 1
ATOM 1858 N N . ASP B 1 94 ? -13.336 -12.258 -0.521 1 96.5 94 ASP B N 1
ATOM 1859 C CA . ASP B 1 94 ? -13.82 -11.961 0.821 1 96.5 94 ASP B CA 1
ATOM 1860 C C . ASP B 1 94 ? -12.703 -11.414 1.705 1 96.5 94 ASP B C 1
ATOM 1862 O O . ASP B 1 94 ? -11.523 -11.695 1.465 1 96.5 94 ASP B O 1
ATOM 1866 N N . ASN B 1 95 ? -13.117 -10.578 2.684 1 93.94 95 ASN B N 1
ATOM 1867 C CA . ASN B 1 95 ? -12.102 -10.008 3.562 1 93.94 95 ASN B CA 1
ATOM 1868 C C . ASN B 1 95 ? -12.727 -9.336 4.781 1 93.94 95 ASN B C 1
ATOM 1870 O O . ASN B 1 95 ? -13.945 -9.148 4.832 1 93.94 95 ASN B O 1
ATOM 1874 N N . ASN B 1 96 ? -11.922 -9.039 5.766 1 88.38 96 ASN B N 1
ATOM 1875 C CA . ASN B 1 96 ? -12.344 -8.211 6.887 1 88.38 96 ASN B CA 1
ATOM 1876 C C . ASN B 1 96 ? -11.562 -6.902 6.949 1 88.38 96 ASN B C 1
ATOM 1878 O O . ASN B 1 96 ? -11.477 -6.273 8.008 1 88.38 96 ASN B O 1
ATOM 1882 N N . ALA B 1 97 ? -10.883 -6.555 5.867 1 80.88 97 ALA B N 1
ATOM 1883 C CA . ALA B 1 97 ? -10.055 -5.352 5.801 1 80.88 97 ALA B CA 1
ATOM 1884 C C . ALA B 1 97 ? -10.844 -4.18 5.223 1 80.88 97 ALA B C 1
ATOM 1886 O O . ALA B 1 97 ? -10.328 -3.064 5.129 1 80.88 97 ALA B O 1
ATOM 1887 N N . GLY B 1 98 ? -12.031 -4.34 4.77 1 82.94 98 GLY B N 1
ATOM 1888 C CA . GLY B 1 98 ? -12.898 -3.25 4.348 1 82.94 98 GLY B CA 1
ATOM 1889 C C . GLY B 1 98 ? -12.852 -2.996 2.854 1 82.94 98 GLY B C 1
ATOM 1890 O O . GLY B 1 98 ? -13.266 -1.933 2.387 1 82.94 98 GLY B O 1
ATOM 1891 N N . PHE B 1 99 ? -12.344 -3.936 2.084 1 87.06 99 PHE B N 1
ATOM 1892 C CA . PHE B 1 99 ? -12.32 -3.783 0.634 1 87.06 99 PHE B CA 1
ATOM 1893 C C . PHE B 1 99 ? -13.633 -4.258 0.017 1 87.06 99 PHE B C 1
ATOM 1895 O O . PHE B 1 99 ? -14.109 -5.352 0.32 1 87.06 99 PHE B O 1
ATOM 1902 N N . LYS B 1 100 ? -14.219 -3.42 -0.816 1 88.62 100 LYS B N 1
ATOM 1903 C CA . LYS B 1 100 ? -15.398 -3.807 -1.584 1 88.62 100 LYS B CA 1
ATOM 1904 C C . LYS B 1 100 ? -15.008 -4.516 -2.877 1 88.62 100 LYS B C 1
ATOM 1906 O O . LYS B 1 100 ? -15.523 -5.59 -3.184 1 88.62 100 LYS B O 1
ATOM 1911 N N . THR B 1 101 ? -14.219 -3.906 -3.637 1 93.56 101 THR B N 1
ATOM 1912 C CA . THR B 1 101 ? -13.602 -4.52 -4.805 1 93.56 101 THR B CA 1
ATOM 1913 C C . THR B 1 101 ? -12.086 -4.316 -4.781 1 93.56 101 THR B C 1
ATOM 1915 O O . THR B 1 101 ? -11.594 -3.326 -4.238 1 93.56 101 THR B O 1
ATOM 1918 N N . TYR B 1 102 ? -11.453 -5.195 -5.301 1 96.38 102 TYR B N 1
ATOM 1919 C CA . TYR B 1 102 ? -9.992 -5.176 -5.348 1 96.38 102 TYR B CA 1
ATOM 1920 C C . TYR B 1 102 ? -9.469 -6.141 -6.406 1 96.38 102 TYR B C 1
ATOM 1922 O O . TYR B 1 102 ? -9.719 -7.348 -6.332 1 96.38 102 TYR B O 1
ATOM 1930 N N . VAL B 1 103 ? -8.82 -5.629 -7.438 1 98.5 103 VAL B N 1
ATOM 1931 C CA . VAL B 1 103 ? -8.102 -6.406 -8.438 1 98.5 103 VAL B CA 1
ATOM 1932 C C . VAL B 1 103 ? -6.629 -6 -8.445 1 98.5 103 VAL B C 1
ATOM 1934 O O . VAL B 1 103 ? -6.309 -4.812 -8.492 1 98.5 103 VAL B O 1
ATOM 1937 N N . SER B 1 104 ? -5.777 -6.988 -8.398 1 98.44 104 SER B N 1
ATOM 1938 C CA . SER B 1 104 ? -4.344 -6.719 -8.344 1 98.44 104 SER B CA 1
ATOM 1939 C C . SER B 1 104 ? -3.592 -7.512 -9.406 1 98.44 104 SER B C 1
ATOM 1941 O O . SER B 1 104 ? -4.066 -8.555 -9.867 1 98.44 104 SER B O 1
ATOM 1943 N N . THR B 1 105 ? -2.488 -6.984 -9.836 1 98.75 105 THR B N 1
ATOM 1944 C CA . THR B 1 105 ? -1.604 -7.629 -10.797 1 98.75 105 THR B CA 1
ATOM 1945 C C . THR B 1 105 ? -0.154 -7.57 -10.328 1 98.75 105 THR B C 1
ATOM 1947 O O . THR B 1 105 ? 0.311 -6.527 -9.867 1 98.75 105 THR B O 1
ATOM 1950 N N . ILE B 1 106 ? 0.525 -8.68 -10.406 1 98.56 106 ILE B N 1
ATOM 1951 C CA . ILE B 1 106 ? 1.966 -8.742 -10.18 1 98.56 106 ILE B CA 1
ATOM 1952 C C . ILE B 1 106 ? 2.676 -9.117 -11.484 1 98.56 106 ILE B C 1
ATOM 1954 O O . ILE B 1 106 ? 2.217 -9.992 -12.219 1 98.56 106 ILE B O 1
ATOM 1958 N N . ARG B 1 107 ? 3.756 -8.414 -11.734 1 98.62 107 ARG B N 1
ATOM 1959 C CA . ARG B 1 107 ? 4.555 -8.672 -12.93 1 98.62 107 ARG B CA 1
ATOM 1960 C C . ARG B 1 107 ? 6.043 -8.555 -12.625 1 98.62 107 ARG B C 1
ATOM 1962 O O . ARG B 1 107 ? 6.457 -7.734 -11.805 1 98.62 107 ARG B O 1
ATOM 1969 N N . LEU B 1 108 ? 6.785 -9.391 -13.289 1 98.06 108 LEU B N 1
ATOM 1970 C CA . LEU B 1 108 ? 8.234 -9.297 -13.234 1 98.06 108 LEU B CA 1
ATOM 1971 C C . LEU B 1 108 ? 8.789 -8.672 -14.508 1 98.06 108 LEU B C 1
ATOM 1973 O O . LEU B 1 108 ? 8.305 -8.953 -15.609 1 98.06 108 LEU B O 1
ATOM 1977 N N . GLU B 1 109 ? 9.773 -7.828 -14.312 1 97.62 109 GLU B N 1
ATOM 1978 C CA . GLU B 1 109 ? 10.484 -7.188 -15.414 1 97.62 109 GLU B CA 1
ATOM 1979 C C . GLU B 1 109 ? 11.992 -7.359 -15.273 1 97.62 109 GLU B C 1
ATOM 1981 O O . GLU B 1 109 ? 12.539 -7.219 -14.172 1 97.62 109 GLU B O 1
ATOM 1986 N N . SER B 1 110 ? 12.578 -7.719 -16.422 1 95.94 110 SER B N 1
ATOM 1987 C CA . SER B 1 110 ? 14.039 -7.684 -16.438 1 95.94 110 SER B CA 1
ATOM 1988 C C . SER B 1 110 ? 14.555 -6.25 -16.484 1 95.94 110 SER B C 1
ATOM 1990 O O . SER B 1 110 ? 14.008 -5.41 -17.203 1 95.94 110 SER B O 1
ATOM 1992 N N . ILE B 1 111 ? 15.602 -6.078 -15.625 1 94.44 111 ILE B N 1
ATOM 1993 C CA . ILE B 1 111 ? 16.188 -4.742 -15.641 1 94.44 111 ILE B CA 1
ATOM 1994 C C . ILE B 1 111 ? 17.703 -4.848 -15.789 1 94.44 111 ILE B C 1
ATOM 1996 O O . ILE B 1 111 ? 18.281 -5.898 -15.523 1 94.44 111 ILE B O 1
ATOM 2000 N N . ASP B 1 112 ? 18.25 -3.74 -16.297 1 90.06 112 ASP B N 1
ATOM 2001 C CA . ASP B 1 112 ? 19.703 -3.645 -16.375 1 90.06 112 ASP B CA 1
ATOM 2002 C C . ASP B 1 112 ? 20.297 -2.979 -15.133 1 90.06 112 ASP B C 1
ATOM 2004 O O . ASP B 1 112 ? 19.875 -1.885 -14.758 1 90.06 112 ASP B O 1
ATOM 2008 N N . GLY B 1 113 ? 21.172 -3.768 -14.57 1 79.69 113 GLY B N 1
ATOM 2009 C CA . GLY B 1 113 ? 21.828 -3.203 -13.406 1 79.69 113 GLY B CA 1
ATOM 2010 C C . GLY B 1 113 ? 22.906 -2.184 -13.758 1 79.69 113 GLY B C 1
ATOM 2011 O O . GLY B 1 113 ? 23.234 -2.008 -14.938 1 79.69 113 GLY B O 1
ATOM 2012 N N . PRO B 1 114 ? 23.359 -1.441 -12.711 1 77.88 114 PRO B N 1
ATOM 2013 C CA . PRO B 1 114 ? 24.375 -0.415 -12.945 1 77.88 114 PRO B CA 1
ATOM 2014 C C . PRO B 1 114 ? 25.672 -0.983 -13.547 1 77.88 114 PRO B C 1
ATOM 2016 O O . PRO B 1 114 ? 26.375 -0.282 -14.273 1 77.88 114 PRO B O 1
ATOM 2019 N N . ASP B 1 115 ? 26 -2.209 -13.367 1 85.12 115 ASP B N 1
ATOM 2020 C CA . ASP B 1 115 ? 27.234 -2.812 -13.844 1 85.12 115 ASP B CA 1
ATOM 2021 C C . ASP B 1 115 ? 26.984 -3.682 -15.07 1 85.12 115 ASP B C 1
ATOM 2023 O O . ASP B 1 115 ? 27.828 -4.512 -15.438 1 85.12 115 ASP B O 1
ATOM 2027 N N . GLY B 1 116 ? 25.969 -3.51 -15.586 1 85.06 116 GLY B N 1
ATOM 2028 C CA . GLY B 1 116 ? 25.641 -4.312 -16.766 1 85.06 116 GLY B CA 1
ATOM 2029 C C . GLY B 1 116 ? 25.047 -5.668 -16.406 1 85.06 116 GLY B C 1
ATOM 2030 O O . GLY B 1 116 ? 24.766 -6.477 -17.297 1 85.06 116 GLY B O 1
ATOM 2031 N N . THR B 1 117 ? 24.953 -5.781 -15.164 1 86.19 117 THR B N 1
ATOM 2032 C CA . THR B 1 117 ? 24.359 -7.047 -14.742 1 86.19 117 THR B CA 1
ATOM 2033 C C . THR B 1 117 ? 22.844 -7.008 -14.875 1 86.19 117 THR B C 1
ATOM 2035 O O . THR B 1 117 ? 22.25 -5.93 -14.969 1 86.19 117 THR B O 1
ATOM 2038 N N . SER B 1 118 ? 22.297 -8.219 -15.047 1 89.69 118 SER B N 1
ATOM 2039 C CA . SER B 1 118 ? 20.828 -8.328 -15.117 1 89.69 118 SER B CA 1
ATOM 2040 C C . SER B 1 118 ? 20.203 -8.25 -13.727 1 89.69 118 SER B C 1
ATOM 2042 O O . SER B 1 118 ? 20.844 -8.602 -12.734 1 89.69 118 SER B O 1
ATOM 2044 N N . GLY B 1 119 ? 19.062 -7.586 -13.688 1 92.69 119 GLY B N 1
ATOM 2045 C CA . GLY B 1 119 ? 18.25 -7.535 -12.477 1 92.69 119 GLY B CA 1
ATOM 2046 C C . GLY B 1 119 ? 16.781 -7.805 -12.727 1 92.69 119 GLY B C 1
ATOM 2047 O O . GLY B 1 119 ? 16.375 -8.094 -13.859 1 92.69 119 GLY B O 1
ATOM 2048 N N . CYS B 1 120 ? 16.062 -7.883 -11.641 1 94.69 120 CYS B N 1
ATOM 2049 C CA . CYS B 1 120 ? 14.633 -8.148 -11.688 1 94.69 120 CYS B CA 1
ATOM 2050 C C . CYS B 1 120 ? 13.859 -7.074 -10.938 1 94.69 120 CYS B C 1
ATOM 2052 O O . CYS B 1 120 ? 14.242 -6.691 -9.828 1 94.69 120 CYS B O 1
ATOM 2054 N N . ARG B 1 121 ? 12.852 -6.598 -11.594 1 96.06 121 ARG B N 1
ATOM 2055 C CA . ARG B 1 121 ? 11.898 -5.707 -10.938 1 96.06 121 ARG B CA 1
ATOM 2056 C C . ARG B 1 121 ? 10.547 -6.383 -10.758 1 96.06 121 ARG B C 1
ATOM 2058 O O . ARG B 1 121 ? 10 -6.945 -11.711 1 96.06 121 ARG B O 1
ATOM 2065 N N . ILE B 1 122 ? 10.094 -6.359 -9.508 1 96.44 122 ILE B N 1
ATOM 2066 C CA . ILE B 1 122 ? 8.727 -6.797 -9.219 1 96.44 122 ILE B CA 1
ATOM 2067 C C . ILE B 1 122 ? 7.797 -5.59 -9.18 1 96.44 122 ILE B C 1
ATOM 2069 O O . ILE B 1 122 ? 8 -4.656 -8.406 1 96.44 122 ILE B O 1
ATOM 2073 N N . VAL B 1 123 ? 6.875 -5.625 -10.055 1 98.06 123 VAL B N 1
ATOM 2074 C CA . VAL B 1 123 ? 5.867 -4.57 -10.109 1 98.06 123 VAL B CA 1
ATOM 2075 C C . VAL B 1 123 ? 4.52 -5.117 -9.641 1 98.06 123 VAL B C 1
ATOM 2077 O O . VAL B 1 123 ? 4.027 -6.109 -10.188 1 98.06 123 VAL B O 1
ATOM 2080 N N . TRP B 1 124 ? 3.924 -4.512 -8.609 1 98.06 124 TRP B N 1
ATOM 2081 C CA . TRP B 1 124 ? 2.656 -4.906 -8 1 98.06 124 TRP B CA 1
ATOM 2082 C C . TRP B 1 124 ? 1.656 -3.754 -8.031 1 98.06 124 TRP B C 1
ATOM 2084 O O . TRP B 1 124 ? 1.851 -2.736 -7.367 1 98.06 124 TRP B O 1
ATOM 2094 N N . SER B 1 125 ? 0.602 -3.955 -8.828 1 98.5 125 SER B N 1
ATOM 2095 C CA . SER B 1 125 ? -0.38 -2.885 -8.984 1 98.5 125 SER B CA 1
ATOM 2096 C C . SER B 1 125 ? -1.769 -3.348 -8.547 1 98.5 125 SER B C 1
ATOM 2098 O O . SER B 1 125 ? -2.023 -4.547 -8.445 1 98.5 125 SER B O 1
ATOM 2100 N N . PHE B 1 126 ? -2.662 -2.324 -8.266 1 97.94 126 PHE B N 1
ATOM 2101 C CA . PHE B 1 126 ? -4.027 -2.672 -7.898 1 97.94 126 PHE B CA 1
ATOM 2102 C C . PHE B 1 126 ? -4.992 -1.552 -8.266 1 97.94 126 PHE B C 1
ATOM 2104 O O . PHE B 1 126 ? -4.578 -0.406 -8.453 1 97.94 126 PHE B O 1
ATOM 2111 N N . VAL B 1 127 ? -6.211 -1.972 -8.461 1 96.5 127 VAL B N 1
ATOM 2112 C CA . VAL B 1 127 ? -7.383 -1.103 -8.477 1 96.5 127 VAL B CA 1
ATOM 2113 C C . VAL B 1 127 ? -8.391 -1.576 -7.434 1 96.5 127 VAL B C 1
ATOM 2115 O O . VAL B 1 127 ? -8.672 -2.771 -7.336 1 96.5 127 VAL B O 1
ATOM 2118 N N . ALA B 1 128 ? -8.844 -0.602 -6.641 1 94 128 ALA B N 1
ATOM 2119 C CA . ALA B 1 128 ? -9.711 -1.006 -5.535 1 94 128 ALA B CA 1
ATOM 2120 C C . ALA B 1 128 ? -10.797 0.033 -5.277 1 94 128 ALA B C 1
ATOM 2122 O O . ALA B 1 128 ? -10.648 1.199 -5.652 1 94 128 ALA B O 1
ATOM 2123 N N . ARG B 1 129 ? -11.844 -0.47 -4.777 1 87.81 129 ARG B N 1
ATOM 2124 C CA . ARG B 1 129 ? -12.875 0.366 -4.172 1 87.81 129 ARG B CA 1
ATOM 2125 C C . ARG B 1 129 ? -13.078 0.005 -2.705 1 87.81 129 ARG B C 1
ATOM 2127 O O . ARG B 1 129 ? -13.148 -1.175 -2.354 1 87.81 129 ARG B O 1
ATOM 2134 N N . ALA B 1 130 ? -12.914 1.072 -1.9 1 78.38 130 ALA B N 1
ATOM 2135 C CA . ALA B 1 130 ? -13.094 0.839 -0.47 1 78.38 130 ALA B CA 1
ATOM 2136 C C . ALA B 1 130 ? -14.477 1.287 -0.008 1 78.38 130 ALA B C 1
ATOM 2138 O O . ALA B 1 130 ? -15.109 2.133 -0.648 1 78.38 130 ALA B O 1
ATOM 2139 N N . VAL B 1 131 ? -14.898 0.566 0.992 1 63.31 131 VAL B N 1
ATOM 2140 C CA . VAL B 1 131 ? -16.109 1.019 1.663 1 63.31 131 VAL B CA 1
ATOM 2141 C C . VAL B 1 131 ? -15.883 2.398 2.275 1 63.31 131 VAL B C 1
ATOM 2143 O O . VAL B 1 131 ? -14.828 2.658 2.855 1 63.31 131 VAL B O 1
ATOM 2146 N N . PRO B 1 132 ? -16.578 3.375 1.783 1 56.88 132 PRO B N 1
ATOM 2147 C CA . PRO B 1 132 ? -16.406 4.785 2.146 1 56.88 132 PRO B CA 1
ATOM 2148 C C . PRO B 1 132 ? -16.172 4.984 3.641 1 56.88 132 PRO B C 1
ATOM 2150 O O . PRO B 1 132 ? -16.891 4.418 4.469 1 56.88 132 PRO B O 1
ATOM 2153 N N . ALA B 1 133 ? -15.047 4.848 4.223 1 49.88 133 ALA B N 1
ATOM 2154 C CA . ALA B 1 133 ? -15.016 5.496 5.527 1 49.88 133 ALA B CA 1
ATOM 2155 C C . ALA B 1 133 ? -14.883 7.012 5.387 1 49.88 133 ALA B C 1
ATOM 2157 O O . ALA B 1 133 ? -15.406 7.766 6.207 1 49.88 133 ALA B O 1
ATOM 2158 N N . LEU B 1 134 ? -14.008 7.34 4.734 1 46.47 134 LEU B N 1
ATOM 2159 C CA . LEU B 1 134 ? -13.398 8.664 4.82 1 46.47 134 LEU B CA 1
ATOM 2160 C C . LEU B 1 134 ? -14.445 9.758 4.66 1 46.47 134 LEU B C 1
ATOM 2162 O O . LEU B 1 134 ? -14.484 10.703 5.449 1 46.47 134 LEU B O 1
ATOM 2166 N N . PHE B 1 135 ? -14.82 10.203 3.289 1 45.62 135 PHE B N 1
ATOM 2167 C CA . PHE B 1 135 ? -15.352 11.539 3.033 1 45.62 135 PHE B CA 1
ATOM 2168 C C . PHE B 1 135 ? -16.844 11.594 3.359 1 45.62 135 PHE B C 1
ATOM 2170 O O . PHE B 1 135 ? -17.547 12.508 2.914 1 45.62 135 PHE B O 1
ATOM 2177 N N . GLU B 1 136 ? -17.266 10.672 3.887 1 39.25 136 GLU B N 1
ATOM 2178 C CA . GLU B 1 136 ? -18.688 10.922 4.156 1 39.25 136 GLU B CA 1
ATOM 2179 C C . GLU B 1 136 ? -18.859 12.039 5.184 1 39.25 136 GLU B C 1
ATOM 2181 O O . GLU B 1 136 ? -19.984 12.391 5.531 1 39.25 136 GLU B O 1
ATOM 2186 N N . ALA B 1 137 ? -17.859 12.797 5.504 1 33.69 137 ALA B N 1
ATOM 2187 C CA . ALA B 1 137 ? -18.422 13.898 6.281 1 33.69 137 ALA B CA 1
ATOM 2188 C C . ALA B 1 137 ? -19.141 14.891 5.379 1 33.69 137 ALA B C 1
ATOM 2190 O O . ALA B 1 137 ? -18.734 15.117 4.238 1 33.69 137 ALA B O 1
#

Nearest PDB structures (foldseek):
  3nj1-assembly1_A-2  TM=8.695E-01  e=1.925E-09  Arabidopsis thaliana
  5gtg-assembly8_H  TM=8.391E-01  e=2.992E-09  Allium cepa
  5vgs-assembly1_A  TM=7.726E-01  e=4.857E-10  Allium cepa
  3klx-assembly1_B  TM=8.235E-01  e=2.710E-08  Arabidopsis thaliana
  3kay-assembly1_B  TM=8.689E-01  e=1.764E-07  Arabidopsis thaliana

Sequence (274 aa):
MGKQETKKWEGETRVEIQKVRTKQVWPLISDFCSLHKWFPHVKTCYLLHGVPGQPGLIRYCGSTESPSEDTQWVTEKLLKMDTTKMCFSYEIVDNNAGFKTYVSTIRLESIDGPDGTSGCRIVWSFVARAVPALFEAMGKQETKKWEGETRVEIQKVRTKQVWPLISDFCSLHKWFPHVKTCYLLHGVPGQPGLIRYCGSTESPSEDTQWVTEKLLKMDTTKMCFSYEIVDNNAGFKTYVSTIRLESIDGPDGTSGCRIVWSFVARAVPALFEA

Foldseek 3Di:
DPPQPWDKDKDKDKDKDFQDDPVRCLVQVQQQQNCCVPPVQWPHKHWDDDDGSDFQTKMKTWRDVDDDPPIWIWIKTWHDDDVPQSKTKIWTPDTDPFWPTKIKMWGKDWDQDPVRHIMIMIMIMMMTTGRDPPPPD/DPPQPFDKDKDKDKDKDFQDDPVRCLVQVQQQQNCCVPPVQWPHKHWDDDDGSDFQTKMKTWRDVDDDPPIWIWIKTWHDDDVPQSKTKIWTPDTPPFWPTKIKMWGKDWDQDPVRHIMIMIMIMMMTTGDDPPPPD

pLDDT: mean 88.29, std 15.58, range [24.81, 98.88]

Secondary structure (DSSP, 8-state):
-----PEEEEEEEEEEEET--HHHHHHHHH-TT-GGGT-TT--EEEEEES-TTSTT-EEEEESSSS--TT--EEEEEEEEEETTTTEEEEEEEEESS-EEEEEEEEEEEEEE-TTS-EEEEEEEEEEEEE---STT-/-----PEEEEEEEEEEEET--HHHHHHHHH-TT-GGGT-TT--EEEEEES-TTSTT-EEEEESSSS--TT--EEEEEEEEEETTTTEEEEEEEEESS-EEEEEEEEEEEEEE-TTS-EEEEEEEEEEEEE---STT-

Organism: Saponaria officinalis (NCBI:txid3572)

InterPro domains:
  IPR019587 Polyketide cyclase/dehydrase [PF10604] (12-133)
  IPR023393 START-like domain superfamily [G3DSA:3.30.530.20] (2-136)
  IPR053249 Lachrymatory-factor Synthase [PTHR33789] (3-132)

Solvent-accessible surface area (backbone atoms only — not comparable to full-atom values): 14437 Å² total; per-residue (Å²): 128,77,78,76,65,62,42,50,35,38,36,39,35,36,35,56,43,78,77,35,52,44,80,74,47,41,67,61,69,61,38,76,47,43,49,38,63,54,38,75,74,31,49,27,44,36,79,71,45,72,51,91,88,39,61,64,18,27,30,38,40,23,53,33,76,64,88,48,97,79,44,45,38,38,30,33,31,35,63,43,73,36,76,89,72,37,32,38,30,32,31,58,76,46,66,74,74,56,68,70,42,39,39,36,36,42,35,54,38,78,37,79,37,98,83,72,37,49,10,21,30,45,38,41,34,37,42,30,28,39,62,69,58,26,74,77,113,127,78,78,76,69,60,44,51,35,37,36,38,35,36,36,58,42,78,78,34,52,44,81,75,49,43,66,61,68,61,38,76,46,42,48,38,63,52,38,76,74,29,49,28,42,37,77,74,44,73,52,91,87,38,60,64,18,27,30,38,40,23,52,33,77,63,87,48,97,80,43,45,37,39,29,35,31,34,65,41,72,37,76,90,71,37,34,35,31,32,30,58,75,45,65,74,76,55,67,70,42,39,41,36,38,41,34,53,38,79,38,79,37,97,83,73,38,50,10,22,30,44,38,40,34,38,42,33,27,41,58,76,58,26,74,77,113

Radius of gyration: 19.7 Å; Cα contacts (8 Å, |Δi|>4): 672; chains: 2; bounding box: 58×53×42 Å